Protein AF-0000000077380120 (afdb_homodimer)

pLDDT: mean 97.14, std 5.69, range [49.0, 99.0]

Nearest PDB structures (foldseek):
  2zv3-assembly4_G  TM=8.642E-01  e=5.763E-08  Methanocaldococcus jannaschii DSM 2661
  2zv3-assembly3_F  TM=8.386E-01  e=5.046E-08  Methanocaldococcus jannaschii DSM 2661
  2zv3-assembly2_C  TM=8.807E-01  e=2.176E-07  Methanocaldococcus jannaschii DSM 2661
  1q7s-assembly3_B  TM=8.124E-01  e=9.174E-08  Homo sapiens
  2zv3-assembly5_I-2  TM=8.453E-01  e=3.956E-07  Methanocaldococcus jannaschii DSM 2661

Organism: NCBI:txid30044

Solvent-accessible surface area (backbone atoms only — not comparable to full-atom values): 12432 Å² total; per-residue (Å²): 127,86,64,49,32,25,46,33,40,33,37,47,33,44,47,77,70,66,61,46,44,52,22,57,58,41,36,49,48,32,49,14,42,46,44,25,48,62,77,36,57,83,37,66,53,39,41,57,45,58,72,42,58,91,70,61,46,67,45,35,27,36,23,71,36,60,69,53,43,52,51,49,52,50,53,32,53,77,68,69,47,62,59,24,77,30,56,44,78,91,81,68,37,71,51,30,33,14,38,45,46,31,51,43,86,81,50,42,83,82,50,65,89,48,47,71,31,98,126,85,63,50,33,28,46,33,38,32,38,46,33,45,48,78,71,64,61,45,46,50,23,58,57,41,35,49,48,31,49,13,41,45,42,24,48,61,77,36,57,83,37,66,54,38,42,58,45,57,72,42,58,88,70,62,45,66,46,34,28,38,22,71,36,60,68,53,43,52,51,49,51,51,53,32,53,76,67,72,48,64,58,25,77,29,56,44,78,89,80,69,37,71,50,32,31,13,38,45,48,31,49,42,85,82,53,42,82,82,51,66,87,47,47,71,30,100

Structure (mmCIF, N/CA/C/O backbone):
data_AF-0000000077380120-model_v1
#
loop_
_entity.id
_entity.type
_entity.pdbx_description
1 polymer 'peptidyl-tRNA hydrolase'
#
loop_
_atom_site.group_PDB
_atom_site.id
_atom_site.type_symbol
_atom_site.label_a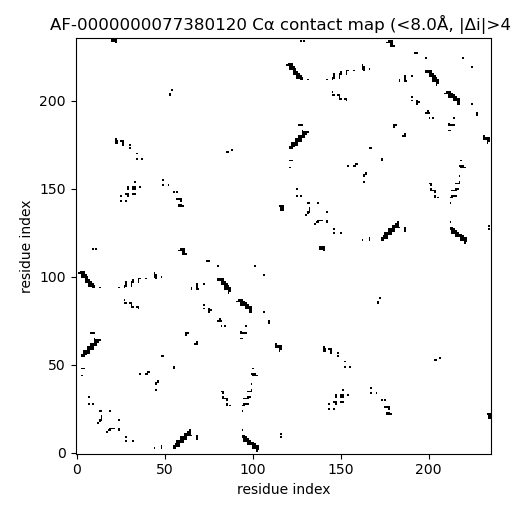tom_id
_atom_site.label_alt_id
_atom_site.label_comp_id
_atom_site.label_asym_id
_atom_site.label_entity_id
_atom_site.label_seq_id
_atom_site.pdbx_PDB_ins_code
_atom_site.Cartn_x
_atom_site.Cartn_y
_atom_site.Cartn_z
_atom_site.occupancy
_atom_site.B_iso_or_equiv
_atom_site.auth_seq_id
_atom_site.auth_comp_id
_atom_site.auth_asym_id
_atom_site.auth_atom_id
_atom_site.pdbx_PDB_model_num
ATOM 1 N N . MET A 1 1 ? 10.891 4.387 22.453 1 49.44 1 MET A N 1
ATOM 2 C CA . MET A 1 1 ? 11.18 4.324 21.031 1 49.44 1 MET A CA 1
ATOM 3 C C . MET A 1 1 ? 10.25 5.238 20.234 1 49.44 1 MET A C 1
ATOM 5 O O . MET A 1 1 ? 9.086 5.402 20.594 1 49.44 1 MET A O 1
ATOM 9 N N . SER A 1 2 ? 10.797 6.246 19.516 1 63.12 2 SER A N 1
ATOM 10 C CA . SER A 1 2 ? 9.961 7.281 18.922 1 63.12 2 SER A CA 1
ATOM 11 C C . SER A 1 2 ? 8.883 6.68 18.031 1 63.12 2 SER A C 1
ATOM 13 O O . SER A 1 2 ? 9.094 5.633 17.406 1 63.12 2 SER A O 1
ATOM 15 N N . ASN A 1 3 ? 7.539 7.055 18.234 1 90.25 3 ASN A N 1
ATOM 16 C CA . ASN A 1 3 ? 6.352 6.543 17.547 1 90.25 3 ASN A CA 1
ATOM 17 C C . ASN A 1 3 ? 6.293 7.008 16.094 1 90.25 3 ASN A C 1
ATOM 19 O O . ASN A 1 3 ? 5.609 7.984 15.781 1 90.25 3 ASN A O 1
ATOM 23 N N . ILE A 1 4 ? 7.137 6.422 15.156 1 98 4 ILE A N 1
ATOM 24 C CA . ILE A 1 4 ? 7.145 6.781 13.742 1 98 4 ILE A CA 1
ATOM 25 C C . ILE A 1 4 ? 5.922 6.176 13.055 1 98 4 ILE A C 1
ATOM 27 O O . ILE A 1 4 ? 5.613 4.996 13.242 1 98 4 ILE A O 1
ATOM 31 N N . VAL A 1 5 ? 5.207 7.09 12.336 1 98.5 5 VAL A N 1
ATOM 32 C CA . VAL A 1 5 ? 3.98 6.688 11.656 1 98.5 5 VAL A CA 1
ATOM 33 C C . VAL A 1 5 ? 4.004 7.172 10.211 1 98.5 5 VAL A C 1
ATOM 35 O O . VAL A 1 5 ? 4.598 8.211 9.906 1 98.5 5 VAL A O 1
ATOM 38 N N . GLN A 1 6 ? 3.479 6.438 9.312 1 98.88 6 GLN A N 1
ATOM 39 C CA . GLN A 1 6 ? 3.223 6.902 7.949 1 98.88 6 GLN A CA 1
ATOM 40 C C . GLN A 1 6 ? 1.729 7.105 7.711 1 98.88 6 GLN A C 1
ATOM 42 O O . GLN A 1 6 ? 0.925 6.207 7.961 1 98.88 6 GLN A O 1
ATOM 47 N N . TYR A 1 7 ? 1.36 8.25 7.23 1 98.94 7 TYR A N 1
ATOM 48 C CA . TYR A 1 7 ? -0.015 8.562 6.855 1 98.94 7 TYR A CA 1
ATOM 49 C C . TYR A 1 7 ? -0.222 8.391 5.355 1 98.94 7 TYR A C 1
ATOM 51 O O . TYR A 1 7 ? 0.619 8.805 4.555 1 98.94 7 TYR A O 1
ATOM 59 N N . ILE A 1 8 ? -1.277 7.77 5.016 1 98.94 8 ILE A N 1
ATOM 60 C CA . ILE A 1 8 ? -1.771 7.664 3.648 1 98.94 8 ILE A CA 1
ATOM 61 C C . ILE A 1 8 ? -3.16 8.297 3.551 1 98.94 8 ILE A C 1
ATOM 63 O O . ILE A 1 8 ? -4.039 8 4.363 1 98.94 8 ILE A O 1
ATOM 67 N N . VAL A 1 9 ? -3.336 9.188 2.635 1 99 9 VAL A N 1
ATOM 68 C CA . VAL A 1 9 ? -4.621 9.852 2.443 1 99 9 VAL A CA 1
ATOM 69 C C . VAL A 1 9 ? -5.191 9.492 1.076 1 99 9 VAL A C 1
ATOM 71 O O . VAL A 1 9 ? -4.551 9.719 0.047 1 99 9 VAL A O 1
ATOM 74 N N . VAL A 1 10 ? -6.34 8.938 1.062 1 98.88 10 VAL A N 1
ATOM 75 C CA . VAL A 1 10 ? -6.918 8.422 -0.177 1 98.88 10 VAL A CA 1
ATOM 76 C C . VAL A 1 10 ? -8.289 9.055 -0.411 1 98.88 10 VAL A C 1
ATOM 78 O O . VAL A 1 10 ? -9.039 9.289 0.537 1 98.88 10 VAL A O 1
ATOM 81 N N . ARG A 1 11 ? -8.547 9.383 -1.656 1 98.88 11 ARG A N 1
ATOM 82 C CA . ARG A 1 11 ? -9.852 9.891 -2.037 1 98.88 11 ARG A CA 1
ATOM 83 C C . ARG A 1 11 ? -10.945 8.867 -1.752 1 98.88 11 ARG A C 1
ATOM 85 O O . ARG A 1 11 ? -10.922 7.758 -2.285 1 98.88 11 ARG A O 1
ATOM 92 N N . SER A 1 12 ? -11.945 9.266 -0.977 1 98.31 12 SER A N 1
ATOM 93 C CA . SER A 1 12 ? -13.055 8.367 -0.657 1 98.31 12 SER A CA 1
ATOM 94 C C . SER A 1 12 ? -14.062 8.312 -1.796 1 98.31 12 SER A C 1
ATOM 96 O O . SER A 1 12 ? -14.812 7.336 -1.923 1 98.31 12 SER A O 1
ATOM 98 N N . ASP A 1 13 ? -14.164 9.344 -2.619 1 98.62 13 ASP A N 1
ATOM 99 C CA . ASP A 1 13 ? -15.133 9.367 -3.709 1 98.62 13 ASP A CA 1
ATOM 100 C C . ASP A 1 13 ? -14.742 8.383 -4.812 1 98.62 13 ASP A C 1
ATOM 102 O O . ASP A 1 13 ? -15.555 8.055 -5.676 1 98.62 13 ASP A O 1
ATOM 106 N N . LEU A 1 14 ? -13.445 7.895 -4.828 1 98.5 14 LEU A N 1
ATOM 107 C CA . LEU A 1 14 ? -13.055 6.902 -5.82 1 98.5 14 LEU A CA 1
ATOM 108 C C . LEU A 1 14 ? -13.961 5.684 -5.762 1 98.5 14 LEU A C 1
ATOM 110 O O . LEU A 1 14 ? -14.461 5.227 -6.789 1 98.5 14 LEU A O 1
ATOM 114 N N . ARG A 1 15 ? -14.094 5.234 -4.555 1 95.75 15 ARG A N 1
ATOM 115 C CA . ARG A 1 15 ? -14.914 4.043 -4.375 1 95.75 15 ARG A CA 1
ATOM 116 C C . ARG A 1 15 ? -16.391 4.402 -4.293 1 95.75 15 ARG A C 1
ATOM 118 O O . ARG A 1 15 ? -17.219 3.836 -5.012 1 95.75 15 ARG A O 1
ATOM 125 N N . ASN A 1 16 ? -16.75 5.375 -3.51 1 96.12 16 ASN A N 1
ATOM 126 C CA . ASN A 1 16 ? -18.125 5.648 -3.119 1 96.12 16 ASN A CA 1
ATOM 127 C C . ASN A 1 16 ? -18.906 6.301 -4.254 1 96.12 16 ASN A C 1
ATOM 129 O O . ASN A 1 16 ? -20.125 6.121 -4.355 1 96.12 16 ASN A O 1
ATOM 133 N N . THR A 1 17 ? -18.266 7.121 -5.051 1 97.19 17 THR A N 1
ATOM 134 C CA . THR A 1 17 ? -18.953 7.898 -6.074 1 97.19 17 THR A CA 1
ATOM 135 C C . THR A 1 17 ? -18.531 7.445 -7.469 1 97.19 17 THR A C 1
ATOM 137 O O . THR A 1 17 ? -19.391 7.242 -8.336 1 97.19 17 THR A O 1
ATOM 140 N N . LEU A 1 18 ? -17.312 7.152 -7.629 1 97.44 18 LEU A N 1
ATOM 141 C CA . LEU A 1 18 ? -16.797 6.867 -8.961 1 97.44 18 LEU A CA 1
ATOM 142 C C . LEU A 1 18 ? -16.719 5.363 -9.203 1 97.44 18 LEU A C 1
ATOM 144 O O . LEU A 1 18 ? -16.328 4.922 -10.289 1 97.44 18 LEU A O 1
ATOM 148 N N . ASN A 1 19 ? -16.953 4.512 -8.227 1 97.56 19 ASN A N 1
ATOM 149 C CA . ASN A 1 19 ? -17.141 3.068 -8.297 1 97.56 19 ASN A CA 1
ATOM 150 C C . ASN A 1 19 ? -15.867 2.348 -8.719 1 97.56 19 ASN A C 1
ATOM 152 O O . ASN A 1 19 ? -15.914 1.366 -9.461 1 97.56 19 ASN A O 1
ATOM 156 N N . TRP A 1 20 ? -14.773 2.896 -8.266 1 98 20 TRP A N 1
ATOM 157 C CA . TRP A 1 20 ? -13.547 2.146 -8.477 1 98 20 TRP A CA 1
ATOM 158 C C . TRP A 1 20 ? -13.562 0.833 -7.703 1 98 20 TRP A C 1
ATOM 160 O O . TRP A 1 20 ? -14.008 0.789 -6.555 1 98 20 TRP A O 1
ATOM 170 N N . PRO A 1 21 ? -13.031 -0.249 -8.383 1 97.5 21 PRO A N 1
ATOM 171 C CA . PRO A 1 21 ? -12.891 -1.483 -7.605 1 97.5 21 PRO A CA 1
ATOM 172 C C . PRO A 1 21 ? -11.938 -1.335 -6.422 1 97.5 21 PRO A C 1
ATOM 174 O O . PRO A 1 21 ? -10.977 -0.569 -6.492 1 97.5 21 PRO A O 1
ATOM 177 N N . LEU A 1 22 ? -12.227 -2.105 -5.355 1 97.75 22 LEU A N 1
ATOM 178 C CA . LEU A 1 22 ? -11.422 -2.055 -4.137 1 97.75 22 LEU A CA 1
ATOM 179 C C . LEU A 1 22 ? -9.953 -2.299 -4.441 1 97.75 22 LEU A C 1
ATOM 181 O O . LEU A 1 22 ? -9.086 -1.575 -3.947 1 97.75 22 LEU A O 1
ATOM 185 N N . GLY A 1 23 ? -9.633 -3.305 -5.23 1 98.5 23 GLY A N 1
ATOM 186 C CA . GLY A 1 23 ? -8.258 -3.629 -5.582 1 98.5 23 GLY A CA 1
ATOM 187 C C . GLY A 1 23 ? -7.52 -2.471 -6.227 1 98.5 23 GLY A C 1
ATOM 188 O O . GLY A 1 23 ? -6.332 -2.271 -5.977 1 98.5 23 GLY A O 1
ATOM 189 N N . ALA A 1 24 ? -8.211 -1.697 -7.055 1 98.44 24 ALA A N 1
ATOM 190 C CA . ALA A 1 24 ? -7.598 -0.542 -7.703 1 98.44 24 ALA A CA 1
ATOM 191 C C . ALA A 1 24 ? -7.242 0.535 -6.684 1 98.44 24 ALA A C 1
ATOM 193 O O . ALA A 1 24 ? -6.164 1.134 -6.754 1 98.44 24 ALA A O 1
ATOM 194 N N . VAL A 1 25 ? -8.109 0.811 -5.742 1 98.69 25 VAL A N 1
ATOM 195 C CA . VAL A 1 25 ? -7.859 1.812 -4.707 1 98.69 25 VAL A CA 1
ATOM 196 C C . VAL A 1 25 ? -6.672 1.383 -3.85 1 98.69 25 VAL A C 1
ATOM 198 O O . VAL A 1 25 ? -5.777 2.186 -3.57 1 98.69 25 VAL A O 1
ATOM 201 N N . ILE A 1 26 ? -6.637 0.104 -3.508 1 98.88 26 ILE A N 1
ATOM 202 C CA . ILE A 1 26 ? -5.527 -0.431 -2.73 1 98.88 26 ILE A CA 1
ATOM 203 C C . ILE A 1 26 ? -4.227 -0.282 -3.52 1 98.88 26 ILE A C 1
ATOM 205 O O . ILE A 1 26 ? -3.205 0.134 -2.969 1 98.88 26 ILE A O 1
ATOM 209 N N . ALA A 1 27 ? -4.297 -0.599 -4.785 1 98.88 27 ALA A N 1
ATOM 210 C CA . ALA A 1 27 ? -3.107 -0.494 -5.629 1 98.88 27 ALA A CA 1
ATOM 211 C C . ALA A 1 27 ? -2.562 0.932 -5.633 1 98.88 27 ALA A C 1
ATOM 213 O O . ALA A 1 27 ? -1.349 1.14 -5.566 1 98.88 27 ALA A O 1
ATOM 214 N N . GLN A 1 28 ? -3.434 1.935 -5.773 1 98.81 28 GLN A N 1
ATOM 215 C CA . GLN A 1 28 ? -2.992 3.326 -5.758 1 98.81 28 GLN A CA 1
ATOM 216 C C . GLN A 1 28 ? -2.234 3.648 -4.473 1 98.81 28 GLN A C 1
ATOM 218 O O . GLN A 1 28 ? -1.164 4.258 -4.516 1 98.81 28 GLN A O 1
ATOM 223 N N . CYS A 1 29 ? -2.748 3.215 -3.326 1 98.94 29 CYS A N 1
ATOM 224 C CA . CYS A 1 29 ? -2.123 3.484 -2.035 1 98.94 29 CYS A CA 1
ATOM 225 C C . CYS A 1 29 ? -0.778 2.777 -1.925 1 98.94 29 CYS A C 1
ATOM 227 O O . CYS A 1 29 ? 0.185 3.344 -1.403 1 98.94 29 CYS A O 1
ATOM 229 N N . CYS A 1 30 ? -0.742 1.571 -2.404 1 98.94 30 CYS A N 1
ATOM 230 C CA . CYS A 1 30 ? 0.51 0.823 -2.389 1 98.94 30 CYS A CA 1
ATOM 231 C C . CYS A 1 30 ? 1.55 1.48 -3.287 1 98.94 30 CYS A C 1
ATOM 233 O O . CYS A 1 30 ? 2.734 1.511 -2.953 1 98.94 30 CYS A O 1
ATOM 235 N N . HIS A 1 31 ? 1.115 2.004 -4.453 1 98.88 31 HIS A N 1
ATOM 236 C CA . HIS A 1 31 ? 2.018 2.754 -5.32 1 98.88 31 HIS A CA 1
ATOM 237 C C . HIS A 1 31 ? 2.604 3.961 -4.598 1 98.88 31 HIS A C 1
ATOM 239 O O . HIS A 1 31 ? 3.822 4.152 -4.586 1 98.88 31 HIS A O 1
ATOM 245 N N . ALA A 1 32 ? 1.774 4.758 -4.012 1 98.88 32 ALA A N 1
ATOM 246 C CA . ALA A 1 32 ? 2.223 5.957 -3.303 1 98.88 32 ALA A CA 1
ATOM 247 C C . ALA A 1 32 ? 3.186 5.598 -2.176 1 98.88 32 ALA A C 1
ATOM 249 O O . ALA A 1 32 ? 4.211 6.258 -1.992 1 98.88 32 ALA A O 1
ATOM 250 N N . THR A 1 33 ? 2.85 4.531 -1.436 1 98.88 33 THR A N 1
ATOM 251 C CA . THR A 1 33 ? 3.678 4.062 -0.33 1 98.88 33 THR A CA 1
ATOM 252 C C . THR A 1 33 ? 5.062 3.658 -0.825 1 98.88 33 THR A C 1
ATOM 254 O O . T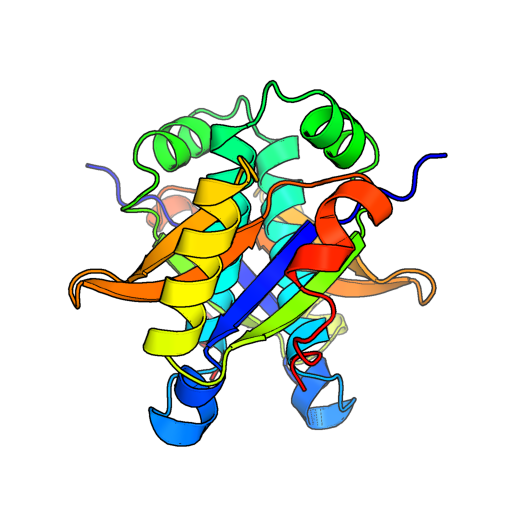HR A 1 33 ? 6.078 4.125 -0.297 1 98.88 33 THR A O 1
ATOM 257 N N . ALA A 1 34 ? 5.109 2.854 -1.865 1 98.62 34 ALA A N 1
ATOM 258 C CA . ALA A 1 34 ? 6.391 2.416 -2.414 1 98.62 34 ALA A CA 1
ATOM 259 C C . ALA A 1 34 ? 7.195 3.602 -2.938 1 98.62 34 ALA A C 1
ATOM 261 O O . ALA A 1 34 ? 8.406 3.684 -2.715 1 98.62 34 ALA A O 1
ATOM 262 N N . ALA A 1 35 ? 6.52 4.52 -3.615 1 98.62 35 ALA A N 1
ATOM 263 C CA . ALA A 1 35 ? 7.195 5.656 -4.238 1 98.62 35 ALA A CA 1
ATOM 264 C C . ALA A 1 35 ? 7.832 6.559 -3.188 1 98.62 35 ALA A C 1
ATOM 266 O O . ALA A 1 35 ? 9.008 6.906 -3.291 1 98.62 35 ALA A O 1
ATOM 267 N N . VAL A 1 36 ? 7.094 6.883 -2.164 1 98.81 36 VAL A N 1
ATOM 268 C CA . VAL A 1 36 ? 7.598 7.852 -1.194 1 98.81 36 VAL A CA 1
ATOM 269 C C . VAL A 1 36 ? 8.742 7.23 -0.396 1 98.81 36 VAL A C 1
ATOM 271 O O . VAL A 1 36 ? 9.703 7.918 -0.033 1 98.81 36 VAL A O 1
ATOM 274 N N . MET A 1 37 ? 8.617 5.914 -0.131 1 98.19 37 MET A N 1
ATOM 275 C CA . MET A 1 37 ? 9.695 5.227 0.569 1 98.19 37 MET A CA 1
ATOM 276 C C . MET A 1 37 ? 10.977 5.23 -0.264 1 98.19 37 MET A C 1
ATOM 278 O O . MET A 1 37 ? 12.062 5.473 0.262 1 98.19 37 MET A O 1
ATOM 282 N N . SER A 1 38 ? 10.82 4.988 -1.515 1 97.81 38 SER A N 1
ATOM 283 C CA . SER A 1 38 ? 11.961 4.973 -2.424 1 97.81 38 SER A CA 1
ATOM 284 C C . SER A 1 38 ? 12.586 6.355 -2.555 1 97.81 38 SER A C 1
ATOM 286 O O . SER A 1 38 ? 13.805 6.5 -2.508 1 97.81 38 SER A O 1
ATOM 288 N N . LEU A 1 39 ? 11.781 7.371 -2.697 1 98 39 LEU A N 1
ATOM 289 C CA . LEU A 1 39 ? 12.242 8.742 -2.883 1 98 39 LEU A CA 1
ATOM 290 C C . LEU A 1 39 ? 13.031 9.219 -1.67 1 98 39 LEU A C 1
ATOM 292 O O . LEU A 1 39 ? 13.906 10.078 -1.793 1 98 39 LEU A O 1
ATOM 296 N N . HIS A 1 40 ? 12.766 8.617 -0.515 1 98.19 40 HIS A N 1
ATOM 297 C CA . HIS A 1 40 ? 13.367 9.102 0.721 1 98.19 40 HIS A CA 1
ATOM 298 C C . HIS A 1 40 ? 14.086 7.98 1.462 1 98.19 40 HIS A C 1
ATOM 300 O O . HIS A 1 40 ? 14.062 7.93 2.693 1 98.19 40 HIS A O 1
ATOM 306 N N . VAL A 1 41 ? 14.648 7.109 0.746 1 95.62 41 VAL A N 1
ATOM 307 C CA . VAL A 1 41 ? 15.297 5.91 1.273 1 95.62 41 VAL A CA 1
ATOM 308 C C . VAL A 1 41 ? 16.453 6.305 2.191 1 95.62 41 VAL A C 1
ATOM 310 O O . VAL A 1 41 ? 16.766 5.582 3.137 1 95.62 41 VAL A O 1
ATOM 313 N N . GLU A 1 42 ? 17.031 7.484 2.029 1 96.81 42 GLU A N 1
ATOM 314 C CA . GLU A 1 42 ? 18.188 7.91 2.816 1 96.81 42 GLU A CA 1
ATOM 315 C C . GLU A 1 42 ? 17.75 8.711 4.039 1 96.81 42 GLU A C 1
ATOM 317 O O . GLU A 1 42 ? 18.578 9.047 4.891 1 96.81 42 GLU A O 1
ATOM 322 N N . ASP A 1 43 ? 16.516 9.023 4.102 1 98.06 43 ASP A N 1
ATOM 323 C CA . ASP A 1 43 ? 15.992 9.781 5.234 1 98.06 43 ASP A CA 1
ATOM 324 C C . ASP A 1 43 ? 16.094 8.969 6.527 1 98.06 43 ASP A C 1
ATOM 326 O O . ASP A 1 43 ? 15.742 7.789 6.555 1 98.06 43 ASP A O 1
ATOM 330 N N . GLU A 1 44 ? 16.531 9.586 7.609 1 97.19 44 GLU A N 1
ATOM 331 C CA . GLU A 1 44 ? 16.812 8.891 8.859 1 97.19 44 GLU A CA 1
ATOM 332 C C . GLU A 1 44 ? 15.539 8.297 9.461 1 97.19 44 GLU A C 1
ATOM 334 O O . GLU A 1 44 ? 15.562 7.191 10.008 1 97.19 44 GLU A O 1
ATOM 339 N N . GLU A 1 45 ? 14.492 8.992 9.453 1 97.5 45 GLU A N 1
ATOM 340 C CA . GLU A 1 45 ? 13.242 8.477 10 1 97.5 45 GLU A CA 1
ATOM 341 C C . GLU A 1 45 ? 12.703 7.332 9.148 1 97.5 45 GLU A C 1
ATOM 343 O O . GLU A 1 45 ? 12.148 6.367 9.672 1 97.5 45 GLU A O 1
ATOM 348 N N . THR A 1 46 ? 12.812 7.504 7.785 1 98.06 46 THR A N 1
ATOM 349 C CA . THR A 1 46 ? 12.445 6.402 6.906 1 98.06 46 THR A CA 1
ATOM 350 C C . THR A 1 46 ? 13.258 5.156 7.223 1 98.06 46 THR A C 1
ATOM 352 O O . THR A 1 46 ? 12.711 4.059 7.328 1 98.06 46 THR A O 1
ATOM 355 N N . GLN A 1 47 ? 14.586 5.375 7.453 1 97.5 47 GLN A N 1
ATOM 356 C CA . GLN A 1 47 ? 15.461 4.246 7.773 1 97.5 47 GLN A CA 1
ATOM 357 C C . GLN A 1 47 ? 15.078 3.615 9.109 1 97.5 47 GLN A C 1
ATOM 359 O O . GLN A 1 47 ? 15.016 2.389 9.219 1 97.5 47 GLN A O 1
ATOM 364 N N . ALA A 1 48 ? 14.844 4.426 10.078 1 97.25 48 ALA A N 1
ATOM 365 C CA . ALA A 1 48 ? 14.43 3.92 11.383 1 97.25 48 ALA A CA 1
ATOM 366 C C . ALA A 1 48 ? 13.117 3.154 11.281 1 97.25 48 ALA A C 1
ATOM 368 O O . ALA A 1 48 ? 12.953 2.109 11.922 1 97.25 48 ALA A O 1
ATOM 369 N N . TYR A 1 49 ? 12.266 3.629 10.508 1 98.06 49 TYR A N 1
ATOM 370 C CA . TYR A 1 49 ? 10.945 3.047 10.273 1 98.06 49 TYR A CA 1
ATOM 371 C C . TYR A 1 49 ? 11.07 1.656 9.656 1 98.06 49 TYR A C 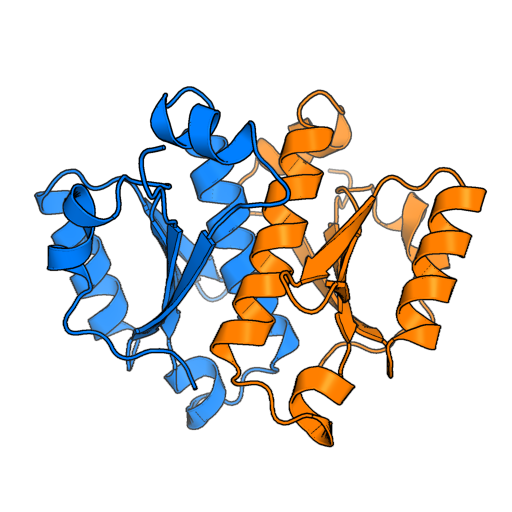1
ATOM 373 O O . TYR A 1 49 ? 10.367 0.727 10.062 1 98.06 49 TYR A O 1
ATOM 381 N N . LEU A 1 50 ? 11.992 1.492 8.742 1 96.94 50 LEU A N 1
ATOM 382 C CA . LEU A 1 50 ? 12.156 0.257 7.98 1 96.94 50 LEU A CA 1
ATOM 383 C C . LEU A 1 50 ? 13.047 -0.725 8.727 1 96.94 50 LEU A C 1
ATOM 385 O O . LEU A 1 50 ? 13.078 -1.915 8.406 1 96.94 50 LEU A O 1
ATOM 389 N N . LYS A 1 51 ? 13.758 -0.287 9.711 1 95.44 51 LYS A N 1
ATOM 390 C CA . LYS A 1 51 ? 14.641 -1.147 10.492 1 95.44 51 LYS A CA 1
ATOM 391 C C . LYS A 1 51 ? 13.828 -2.107 11.367 1 95.44 51 LYS A C 1
ATOM 393 O O . LYS A 1 51 ? 14.305 -3.193 11.703 1 95.44 51 LYS A O 1
ATOM 398 N N . ASP A 1 52 ? 12.633 -1.714 11.758 1 93.38 52 ASP A N 1
ATOM 399 C CA . ASP A 1 52 ? 11.719 -2.562 12.508 1 93.38 52 ASP A CA 1
ATOM 400 C C . ASP A 1 52 ? 10.477 -2.895 11.68 1 93.38 52 ASP A C 1
ATOM 402 O O . ASP A 1 52 ? 9.359 -2.52 12.047 1 93.38 52 ASP A O 1
ATOM 406 N N . LEU A 1 53 ? 10.664 -3.686 10.672 1 94.38 53 LEU A N 1
ATOM 407 C CA . LEU A 1 53 ? 9.719 -3.889 9.586 1 94.38 53 LEU A CA 1
ATOM 408 C C . LEU A 1 53 ? 8.406 -4.461 10.109 1 94.38 53 LEU A C 1
ATOM 410 O O . LEU A 1 53 ? 7.328 -4.098 9.633 1 94.38 53 LEU A O 1
ATOM 414 N N . ASP A 1 54 ? 8.422 -5.312 11.102 1 94 54 ASP A N 1
ATOM 415 C CA . ASP A 1 54 ? 7.23 -6.02 11.547 1 94 54 ASP A CA 1
ATOM 416 C C . ASP A 1 54 ? 6.422 -5.164 12.523 1 94 54 ASP A C 1
ATOM 418 O O . ASP A 1 54 ? 5.336 -5.562 12.953 1 94 54 ASP A O 1
ATOM 422 N N . ASN A 1 55 ? 6.945 -3.938 12.852 1 93.69 55 ASN A N 1
ATOM 423 C CA . ASN A 1 55 ? 6.266 -3.062 13.797 1 93.69 55 ASN A CA 1
ATOM 424 C C . ASN A 1 55 ? 6.02 -1.678 13.203 1 93.69 55 ASN A C 1
ATOM 426 O O . ASN A 1 55 ? 6.012 -0.682 13.93 1 93.69 55 ASN A O 1
ATOM 430 N N . MET A 1 56 ? 5.98 -1.631 11.914 1 97.25 56 MET A N 1
ATOM 431 C CA . MET A 1 56 ? 5.613 -0.382 11.25 1 97.25 56 MET A CA 1
ATOM 432 C C . MET A 1 56 ? 4.176 0.006 11.578 1 97.25 56 MET A C 1
ATOM 434 O O . MET A 1 56 ? 3.316 -0.862 11.75 1 97.25 56 MET A O 1
ATOM 438 N N . HIS A 1 57 ? 3.879 1.312 11.656 1 97.62 57 HIS A N 1
ATOM 439 C CA . HIS A 1 57 ? 2.541 1.845 11.891 1 97.62 57 HIS A CA 1
ATOM 440 C C . HIS A 1 57 ? 2.105 2.752 10.742 1 97.62 57 HIS A C 1
ATOM 442 O O . HIS A 1 57 ? 2.818 3.691 10.383 1 97.62 57 HIS A O 1
ATOM 448 N N . LYS A 1 58 ? 0.917 2.441 10.156 1 98.69 58 LYS A N 1
ATOM 449 C CA . LYS A 1 58 ? 0.325 3.271 9.109 1 98.69 58 LYS A CA 1
ATOM 450 C C . LYS A 1 58 ? -1.105 3.666 9.461 1 98.69 58 LYS A C 1
ATOM 452 O O . LYS A 1 58 ? -1.841 2.879 10.062 1 98.69 58 LYS A O 1
ATOM 457 N N . VAL A 1 59 ? -1.462 4.844 9.078 1 98.75 59 VAL A N 1
ATOM 458 C CA . VAL A 1 59 ? -2.816 5.363 9.234 1 98.75 59 VAL A CA 1
ATOM 459 C C . VAL A 1 59 ? -3.367 5.785 7.871 1 98.75 59 VAL A C 1
ATOM 461 O O . VAL A 1 59 ? -2.734 6.562 7.152 1 98.75 59 VAL A O 1
ATOM 464 N N . VAL A 1 60 ? -4.504 5.254 7.547 1 98.94 60 VAL A N 1
ATOM 465 C CA . VAL A 1 60 ? -5.137 5.598 6.277 1 98.94 60 VAL A CA 1
ATOM 466 C C . VAL A 1 60 ? -6.32 6.531 6.523 1 98.94 60 VAL A C 1
ATOM 468 O O . VAL A 1 60 ? -7.266 6.172 7.23 1 98.94 60 VAL A O 1
ATOM 471 N N . LEU A 1 61 ? -6.219 7.699 5.941 1 98.94 61 LEU A N 1
ATOM 472 C CA . LEU A 1 61 ? -7.215 8.75 6.094 1 98.94 61 LEU A CA 1
ATOM 473 C C . LEU A 1 61 ? -7.922 9.031 4.77 1 98.94 61 LEU A C 1
ATOM 475 O O . LEU A 1 61 ? -7.469 8.578 3.715 1 98.94 61 LEU A O 1
ATOM 479 N N . GLU A 1 62 ? -9.094 9.703 4.816 1 98.75 62 GLU A N 1
ATOM 480 C CA . GLU A 1 62 ? -9.828 9.961 3.582 1 98.75 62 GLU A CA 1
ATOM 481 C C . GLU A 1 62 ? -9.789 11.438 3.213 1 98.75 62 GLU A C 1
ATOM 483 O O . GLU A 1 62 ? -9.82 12.305 4.09 1 98.75 62 GLU A O 1
ATOM 488 N N . ALA A 1 63 ? -9.531 11.758 2.014 1 98.81 63 ALA A N 1
ATOM 489 C CA . ALA A 1 63 ? -9.938 13.008 1.364 1 98.81 63 ALA A CA 1
ATOM 490 C C . ALA A 1 63 ? -11.242 12.828 0.601 1 98.81 63 ALA A C 1
ATOM 492 O O . ALA A 1 63 ? -11.422 11.844 -0.116 1 98.81 63 ALA A O 1
ATOM 493 N N . LYS A 1 64 ? -12.133 13.766 0.703 1 98.31 64 LYS A N 1
ATOM 494 C CA . LYS A 1 64 ? -13.477 13.57 0.172 1 98.31 64 LYS A CA 1
ATOM 495 C C . LYS A 1 64 ? -13.469 13.539 -1.354 1 98.31 64 LYS A C 1
ATOM 497 O O . LYS A 1 64 ? -14.312 12.891 -1.974 1 98.31 64 LYS A O 1
ATOM 502 N N . ASP A 1 65 ? -12.57 14.367 -1.947 1 98.44 65 ASP A N 1
ATOM 503 C CA . ASP A 1 65 ? -12.492 14.43 -3.402 1 98.44 65 ASP A CA 1
ATOM 504 C C . ASP A 1 65 ? -11.117 14.914 -3.854 1 98.44 65 ASP A C 1
ATOM 506 O O . ASP A 1 65 ? -10.203 15.07 -3.035 1 98.44 65 ASP A O 1
ATOM 510 N N . GLU A 1 66 ? -10.984 15.047 -5.148 1 98.56 66 GLU A N 1
ATOM 511 C CA . GLU A 1 66 ? -9.711 15.43 -5.746 1 98.56 66 GLU A CA 1
ATOM 512 C C . GLU A 1 66 ? -9.242 16.781 -5.23 1 98.56 66 GLU A C 1
ATOM 514 O O . GLU A 1 66 ? -8.07 16.953 -4.898 1 98.56 66 GLU A O 1
ATOM 519 N N . ALA A 1 67 ? -10.133 17.75 -5.211 1 98.75 67 ALA A N 1
ATOM 520 C CA . ALA A 1 67 ? -9.789 19.109 -4.777 1 98.75 67 ALA A CA 1
ATOM 521 C C . ALA A 1 67 ? -9.211 19.094 -3.363 1 98.75 67 ALA A C 1
ATOM 523 O O . ALA A 1 67 ? -8.203 19.75 -3.094 1 98.75 67 ALA A O 1
ATOM 524 N N . ALA A 1 68 ? -9.836 18.328 -2.461 1 98.81 68 ALA A N 1
ATOM 525 C CA . ALA A 1 68 ? -9.367 18.219 -1.08 1 98.81 68 ALA A CA 1
ATOM 526 C C . ALA A 1 68 ? -7.977 17.594 -1.017 1 98.81 68 ALA A C 1
ATOM 528 O O . ALA A 1 68 ? -7.121 18.047 -0.248 1 98.81 68 ALA A O 1
ATOM 529 N N . LEU A 1 69 ? -7.758 16.609 -1.79 1 98.94 69 LEU A N 1
ATOM 530 C CA . LEU A 1 69 ? -6.473 15.914 -1.812 1 98.94 69 LEU A CA 1
ATOM 531 C C . LEU A 1 69 ? -5.367 16.844 -2.312 1 98.94 69 LEU A C 1
ATOM 533 O O . LEU A 1 69 ? -4.285 16.891 -1.721 1 98.94 69 LEU A O 1
ATOM 537 N N . VAL A 1 70 ? -5.645 17.531 -3.381 1 98.88 70 VAL A N 1
ATOM 538 C CA . VAL A 1 70 ? -4.656 18.422 -3.977 1 98.88 70 VAL A CA 1
ATOM 539 C C . VAL A 1 70 ? -4.355 19.578 -3.018 1 98.88 70 VAL A C 1
ATOM 541 O O . VAL A 1 70 ? -3.195 19.969 -2.857 1 98.88 70 VAL A O 1
ATOM 544 N N . LYS A 1 71 ? -5.359 20.078 -2.416 1 98.81 71 LYS A N 1
ATOM 545 C CA . LYS A 1 71 ? -5.168 21.125 -1.418 1 98.81 71 LYS A CA 1
ATOM 546 C C . LYS A 1 71 ? -4.266 20.656 -0.285 1 98.81 71 LYS A C 1
ATOM 548 O O . LYS A 1 71 ? -3.396 21.391 0.177 1 98.81 71 LYS A O 1
ATOM 553 N N . LEU A 1 72 ? -4.516 19.484 0.176 1 98.88 72 LEU A N 1
ATOM 554 C CA . LEU A 1 72 ? -3.658 18.906 1.208 1 98.88 72 LEU A CA 1
ATOM 555 C C . LEU A 1 72 ? -2.215 18.828 0.724 1 98.88 72 LEU A C 1
ATOM 557 O O . LEU A 1 72 ? -1.287 19.172 1.454 1 98.88 72 LEU A O 1
ATOM 561 N N . SER A 1 73 ? -2.014 18.297 -0.448 1 98.94 73 SER A N 1
ATOM 562 C CA . SER A 1 73 ? -0.67 18.188 -1.008 1 98.94 73 SER A CA 1
ATOM 563 C C . SER A 1 73 ? 0.033 19.547 -1.023 1 98.94 73 SER A C 1
ATOM 565 O O . SER A 1 73 ? 1.207 19.641 -0.66 1 98.94 73 SER A O 1
ATOM 567 N N . GLU A 1 74 ? -0.693 20.547 -1.447 1 98.88 74 GLU A N 1
ATOM 568 C CA . GLU A 1 74 ? -0.143 21.891 -1.473 1 98.88 74 GLU A CA 1
ATOM 569 C C . GLU A 1 74 ? 0.245 22.359 -0.072 1 98.88 74 GLU A C 1
ATOM 571 O O . GLU A 1 74 ? 1.316 22.938 0.121 1 98.88 74 GLU A O 1
ATOM 576 N N . LYS A 1 75 ? -0.607 22.125 0.848 1 98.81 75 LYS A N 1
ATOM 577 C CA . LYS A 1 75 ? -0.331 22.484 2.236 1 98.81 75 LYS A CA 1
ATOM 578 C C . LYS A 1 75 ? 0.919 21.766 2.748 1 98.81 75 LYS A C 1
ATOM 580 O O . LYS A 1 75 ? 1.761 22.375 3.408 1 98.81 75 LYS A O 1
ATOM 585 N N . LEU A 1 76 ? 1.08 20.516 2.467 1 98.88 76 LEU A N 1
ATOM 586 C CA . LEU A 1 76 ? 2.246 19.734 2.881 1 98.88 76 LEU A CA 1
ATOM 587 C C . LEU A 1 76 ? 3.518 20.281 2.244 1 98.88 76 LEU A C 1
ATOM 589 O O . LEU A 1 76 ? 4.543 20.438 2.914 1 98.88 76 LEU A O 1
ATOM 593 N N . LYS A 1 77 ? 3.393 20.594 1 1 98.75 77 LYS A N 1
ATOM 594 C CA . LYS A 1 77 ? 4.535 21.172 0.292 1 98.75 77 LYS A CA 1
ATOM 595 C C . LYS A 1 77 ? 4.957 22.5 0.919 1 98.75 77 LYS A C 1
ATOM 597 O O . LYS A 1 77 ? 6.148 22.719 1.146 1 98.75 77 LYS A O 1
ATOM 602 N N . GLU A 1 78 ? 4.027 23.312 1.198 1 98.69 78 GLU A N 1
ATOM 603 C CA . GLU A 1 78 ? 4.285 24.625 1.785 1 98.69 78 GLU A CA 1
ATOM 604 C C . GLU A 1 78 ? 4.996 24.5 3.131 1 98.69 78 GLU A C 1
ATOM 606 O O . GLU A 1 78 ? 5.73 25.406 3.539 1 98.69 78 GLU A O 1
ATOM 611 N N . ASN A 1 79 ? 4.809 23.406 3.766 1 98.5 79 ASN A N 1
ATOM 612 C CA . ASN A 1 79 ? 5.383 23.203 5.09 1 98.5 79 ASN A CA 1
ATOM 613 C C . ASN A 1 79 ? 6.535 22.203 5.055 1 98.5 79 ASN A C 1
ATOM 615 O O . ASN A 1 79 ? 6.953 21.688 6.094 1 98.5 79 ASN A O 1
ATOM 619 N N . GLU A 1 80 ? 6.953 21.797 3.865 1 98.38 80 GLU A N 1
ATOM 620 C CA . GLU A 1 80 ? 8.133 20.969 3.613 1 98.38 80 GLU A CA 1
ATOM 621 C C . GLU A 1 80 ? 7.953 19.562 4.18 1 98.38 80 GLU A C 1
ATOM 623 O O . GLU A 1 80 ? 8.898 18.984 4.719 1 98.38 80 GLU A O 1
ATOM 628 N N . ILE A 1 81 ? 6.734 19.156 4.199 1 98.75 81 ILE A N 1
ATOM 629 C CA . ILE A 1 81 ? 6.441 17.781 4.551 1 98.75 81 ILE A CA 1
ATOM 630 C C . ILE A 1 81 ? 6.57 16.891 3.316 1 98.75 81 ILE A C 1
ATOM 632 O O . ILE A 1 81 ? 5.836 17.062 2.342 1 98.75 81 ILE A O 1
ATOM 636 N N . LYS A 1 82 ? 7.496 15.992 3.346 1 98.88 82 LYS A N 1
ATOM 637 C CA . LYS A 1 82 ? 7.801 15.141 2.201 1 98.88 82 LYS A CA 1
ATOM 638 C C . LYS A 1 82 ? 6.707 14.094 1.984 1 98.88 82 LYS A C 1
ATOM 640 O O . LYS A 1 82 ? 6.285 13.422 2.93 1 98.88 82 LYS A O 1
ATOM 645 N N . HIS A 1 83 ? 6.156 14.078 0.771 1 98.94 83 HIS A N 1
ATOM 646 C CA . HIS A 1 83 ? 5.082 13.164 0.413 1 98.94 83 HIS A CA 1
ATOM 647 C C . HIS A 1 83 ? 5.066 12.883 -1.087 1 98.94 83 HIS A C 1
ATOM 649 O O . HIS A 1 83 ? 5.805 13.523 -1.846 1 98.94 83 HIS A O 1
ATOM 655 N N . LYS A 1 84 ? 4.43 11.852 -1.487 1 98.88 84 LYS A N 1
ATOM 656 C CA . LYS A 1 84 ? 4.195 11.523 -2.893 1 98.88 84 LYS A CA 1
ATOM 657 C C . LYS A 1 84 ? 2.705 11.547 -3.221 1 98.88 84 LYS A C 1
ATOM 659 O O . LYS A 1 84 ? 1.929 10.773 -2.646 1 98.88 84 LYS A O 1
ATOM 664 N N . LEU A 1 85 ? 2.305 12.477 -4 1 98.88 85 LEU A N 1
ATOM 665 C CA . LEU A 1 85 ? 0.983 12.453 -4.621 1 98.88 85 LEU A CA 1
ATOM 666 C C . LEU A 1 85 ? 0.954 11.484 -5.797 1 98.88 85 LEU A C 1
ATOM 668 O O . LEU A 1 85 ? 1.689 11.664 -6.77 1 98.88 85 LEU A O 1
ATOM 672 N N . TRP A 1 86 ? 0.11 10.508 -5.723 1 98.81 86 TRP A N 1
ATOM 673 C CA . TRP A 1 86 ? 0.068 9.516 -6.785 1 98.81 86 TRP A CA 1
ATOM 674 C C . TRP A 1 86 ? -0.958 9.891 -7.848 1 98.81 86 TRP A C 1
ATOM 676 O O . TRP A 1 86 ? -2.127 10.125 -7.535 1 98.81 86 TRP A O 1
ATOM 686 N N . ILE A 1 87 ? -0.485 9.922 -9.031 1 98.56 87 ILE A N 1
ATOM 687 C CA . ILE A 1 87 ? -1.305 10.281 -10.18 1 98.56 87 ILE A CA 1
ATOM 688 C C . ILE A 1 87 ? -1.525 9.047 -11.055 1 98.56 87 ILE A C 1
ATOM 690 O O . ILE A 1 87 ? -0.572 8.492 -11.602 1 98.56 87 ILE A O 1
ATOM 694 N N . GLU A 1 88 ? -2.83 8.664 -11.148 1 96.81 88 GLU A N 1
ATOM 695 C CA . GLU A 1 88 ? -3.188 7.523 -11.984 1 96.81 88 GLU A CA 1
ATOM 696 C C . GLU A 1 88 ? -3.037 7.863 -13.469 1 96.81 88 GLU A C 1
ATOM 698 O O . GLU A 1 88 ? -3.5 8.914 -13.922 1 96.81 88 GLU A O 1
ATOM 703 N N . GLN A 1 89 ? -2.262 7.008 -14.086 1 94.69 89 GLN A N 1
ATOM 704 C CA . GLN A 1 89 ? -2.125 7.113 -15.539 1 94.69 89 GLN A CA 1
ATOM 705 C C . GLN A 1 89 ? -2.994 6.082 -16.25 1 94.69 89 GLN A C 1
ATOM 707 O O . GLN A 1 89 ? -3.293 5.023 -15.695 1 94.69 89 GLN A O 1
ATOM 712 N N . PRO A 1 90 ? -3.529 6.352 -17.438 1 93 90 PRO A N 1
ATOM 713 C CA . PRO A 1 90 ? -3.25 7.512 -18.281 1 93 90 PRO A CA 1
ATOM 714 C C . PRO A 1 90 ? -4.191 8.68 -18.016 1 93 90 PRO A C 1
ATOM 716 O O . PRO A 1 90 ? -4.016 9.766 -18.578 1 93 90 PRO A O 1
ATOM 719 N N . GLU A 1 91 ? -5.191 8.578 -17.109 1 93.31 91 GLU A N 1
ATOM 720 C CA . GLU A 1 91 ? -6.219 9.578 -16.859 1 93.31 91 GLU A CA 1
ATOM 721 C C . GLU A 1 91 ? -5.625 10.82 -16.188 1 93.31 91 GLU A C 1
ATOM 723 O O . GLU A 1 91 ? -6.266 11.867 -16.141 1 93.31 91 GLU A O 1
ATOM 728 N N . ASN A 1 92 ? -4.375 10.703 -15.75 1 95.75 92 ASN A N 1
ATOM 729 C CA . ASN A 1 92 ? -3.695 11.812 -15.086 1 95.75 92 ASN A CA 1
ATOM 730 C C . ASN A 1 92 ? -4.512 12.344 -13.906 1 95.75 92 ASN A C 1
ATOM 732 O O . ASN A 1 92 ? -4.734 13.547 -13.797 1 95.75 92 ASN A O 1
ATOM 736 N N . THR A 1 93 ? -4.953 11.477 -13.047 1 97.06 93 THR A N 1
ATOM 737 C CA . THR A 1 93 ? -5.824 11.812 -11.922 1 97.06 93 THR A CA 1
ATOM 738 C C . THR A 1 93 ? -5.133 11.508 -10.602 1 97.06 93 THR A C 1
ATOM 740 O O . THR A 1 93 ? -4.684 10.383 -10.367 1 97.06 93 THR A O 1
ATOM 743 N N . PRO A 1 94 ? -5.082 12.602 -9.711 1 98.75 94 PRO A N 1
ATOM 744 C CA . PRO A 1 94 ? -4.633 12.297 -8.352 1 98.75 94 PRO A CA 1
ATOM 745 C C . PRO A 1 94 ? -5.59 11.359 -7.609 1 98.75 94 PRO A C 1
ATOM 747 O O . PRO A 1 94 ? -6.805 11.578 -7.625 1 98.75 94 PRO A O 1
ATOM 750 N N . THR A 1 95 ? -5.051 10.367 -6.973 1 98.88 95 THR A N 1
ATOM 751 C CA . THR A 1 95 ? -5.934 9.391 -6.352 1 98.88 95 THR A CA 1
ATOM 752 C C . THR A 1 95 ? -5.688 9.32 -4.848 1 98.88 95 THR A C 1
ATOM 754 O O . THR A 1 95 ? -6.617 9.094 -4.07 1 98.88 95 THR A O 1
ATOM 757 N N . CYS A 1 96 ? -4.422 9.422 -4.426 1 98.94 96 CYS A N 1
ATOM 758 C CA . CYS A 1 96 ? -4.02 9.352 -3.023 1 98.94 96 CYS A CA 1
ATOM 759 C C . CYS A 1 96 ? -2.643 9.969 -2.816 1 98.94 96 CYS A C 1
ATOM 761 O O . CYS A 1 96 ? -1.989 10.375 -3.779 1 98.94 96 CYS A O 1
ATOM 763 N N . LEU A 1 97 ? -2.266 10.18 -1.625 1 98.94 97 LEU A N 1
ATOM 764 C CA . LEU A 1 97 ? -0.898 10.586 -1.322 1 98.94 97 LEU A CA 1
ATOM 765 C C . LEU A 1 97 ? -0.385 9.883 -0.071 1 98.94 97 LEU A C 1
ATOM 767 O O . LEU A 1 97 ? -1.171 9.516 0.804 1 98.94 97 LEU A O 1
ATOM 771 N N . ALA A 1 98 ? 0.864 9.555 -0.077 1 98.94 98 ALA A N 1
ATOM 772 C CA . ALA A 1 98 ? 1.554 8.984 1.079 1 98.94 98 ALA A CA 1
ATOM 773 C C . ALA A 1 98 ? 2.6 9.953 1.623 1 98.94 98 ALA A C 1
ATOM 775 O O . ALA A 1 98 ? 3.406 10.5 0.865 1 98.94 98 ALA A O 1
ATOM 776 N N . ILE A 1 99 ? 2.498 10.195 2.867 1 98.94 99 ILE A N 1
ATOM 777 C CA . ILE A 1 99 ? 3.5 10.992 3.562 1 98.94 99 ILE A CA 1
ATOM 778 C C . ILE A 1 99 ? 4.652 10.094 4.012 1 98.94 99 ILE A C 1
ATOM 780 O O . ILE A 1 99 ? 4.434 8.992 4.504 1 98.94 99 ILE A O 1
ATOM 784 N N . LYS A 1 100 ? 5.836 10.586 3.795 1 98.62 100 LYS A N 1
ATOM 785 C CA . LYS A 1 100 ? 6.977 9.852 4.332 1 98.62 100 LYS A CA 1
ATOM 786 C C . LYS A 1 100 ? 6.793 9.562 5.82 1 98.62 100 LYS A C 1
ATOM 788 O O . LYS A 1 100 ? 6.078 10.289 6.516 1 98.62 100 LYS A O 1
ATOM 793 N N . PRO A 1 101 ? 7.418 8.469 6.363 1 98.69 101 PRO A N 1
ATOM 794 C CA . PRO A 1 101 ? 7.309 8.25 7.809 1 98.69 101 PRO A CA 1
ATOM 795 C C . PRO A 1 101 ? 7.898 9.391 8.625 1 98.69 101 PRO A C 1
ATOM 797 O O . PRO A 1 101 ? 8.977 9.898 8.305 1 98.69 101 PRO A O 1
ATOM 800 N N . TYR A 1 102 ? 7.18 9.781 9.664 1 98.56 102 TYR A N 1
ATOM 801 C CA . TYR A 1 102 ? 7.59 10.812 10.609 1 98.56 102 TYR A CA 1
ATOM 802 C C . TYR A 1 102 ? 7.27 10.398 12.039 1 98.56 102 TYR A C 1
ATOM 804 O O . TYR A 1 102 ? 6.395 9.555 12.273 1 98.56 102 TYR A O 1
ATOM 812 N N . VAL A 1 103 ? 8.062 11.008 12.922 1 97.94 103 VAL A N 1
ATOM 813 C CA . VAL A 1 103 ? 7.539 11.031 14.281 1 97.94 103 VAL A CA 1
ATOM 814 C C . VAL A 1 103 ? 6.141 11.648 14.289 1 97.94 103 VAL A C 1
ATOM 816 O O . VAL A 1 103 ? 5.918 12.703 13.688 1 97.94 103 VAL A O 1
ATOM 819 N N . LYS A 1 104 ? 5.203 11 14.891 1 97.56 104 LYS A N 1
ATOM 820 C CA . LYS A 1 104 ? 3.787 11.336 14.773 1 97.56 104 LYS A CA 1
ATOM 821 C C . LYS A 1 104 ? 3.543 12.805 15.078 1 97.56 104 LYS A C 1
ATOM 823 O O . LYS A 1 104 ? 2.854 13.492 14.32 1 97.56 104 LYS A O 1
ATOM 828 N N . ASP A 1 105 ? 4.121 13.359 16.094 1 95.75 105 ASP A N 1
ATOM 829 C CA . ASP A 1 105 ? 3.873 14.727 16.547 1 95.75 105 ASP A CA 1
ATOM 830 C C . ASP A 1 105 ? 4.352 15.742 15.516 1 95.75 105 ASP A C 1
ATOM 832 O O . ASP A 1 105 ? 3.857 16.875 15.477 1 95.75 105 ASP A O 1
ATOM 836 N N . ALA A 1 106 ? 5.301 15.391 14.703 1 96.62 106 ALA A N 1
ATOM 837 C CA . ALA A 1 106 ? 5.883 16.312 13.727 1 96.62 106 ALA A CA 1
ATOM 838 C C . ALA A 1 106 ? 4.953 16.5 12.539 1 96.62 106 ALA A C 1
ATOM 840 O O . ALA A 1 106 ? 5.055 17.5 11.82 1 96.62 106 ALA A O 1
ATOM 841 N N . VAL A 1 107 ? 3.969 15.586 12.352 1 98.12 107 VAL A N 1
ATOM 842 C CA . VAL A 1 107 ? 3.244 15.641 11.086 1 98.12 107 VAL A CA 1
ATOM 843 C C . VAL A 1 107 ? 1.741 15.586 11.352 1 98.12 107 VAL A C 1
ATOM 845 O O . VAL A 1 107 ? 0.942 15.977 10.492 1 98.12 107 VAL A O 1
ATOM 848 N N . HIS A 1 108 ? 1.313 15.195 12.508 1 98.06 108 HIS A N 1
ATOM 849 C CA . HIS A 1 108 ? -0.091 14.945 12.812 1 98.06 108 HIS A CA 1
ATOM 850 C C . HIS A 1 108 ? -0.924 16.219 12.625 1 98.06 108 HIS A C 1
ATOM 852 O O . HIS A 1 108 ? -2.082 16.141 12.211 1 98.06 108 HIS A O 1
ATOM 858 N N . LYS A 1 109 ? -0.41 17.281 12.883 1 98.12 109 LYS A N 1
ATOM 859 C CA . LYS A 1 109 ? -1.134 18.547 12.844 1 98.12 109 LYS A CA 1
ATOM 860 C C . LYS A 1 109 ? -1.636 18.859 11.43 1 98.12 109 LYS A C 1
ATOM 862 O O . LYS A 1 109 ? -2.586 19.625 11.25 1 98.12 109 LYS A O 1
ATOM 867 N N . TYR A 1 110 ? -0.979 18.297 10.43 1 98.62 110 TYR A N 1
ATOM 868 C CA . TYR A 1 110 ? -1.354 18.594 9.055 1 98.62 110 TYR A CA 1
ATOM 869 C C . TYR A 1 110 ? -2.496 17.688 8.594 1 98.62 110 TYR A C 1
ATOM 871 O O . TYR A 1 110 ? -3.131 17.953 7.57 1 98.62 110 TYR A O 1
ATOM 879 N N . VAL A 1 111 ? -2.766 16.562 9.383 1 98.69 111 VAL A N 1
ATOM 880 C CA . VAL A 1 111 ? -3.744 15.594 8.898 1 98.69 111 VAL A CA 1
ATOM 881 C C . VAL A 1 111 ? -4.781 15.32 9.984 1 98.69 111 VAL A C 1
ATOM 883 O O . VAL A 1 111 ? -5.699 14.523 9.789 1 98.69 111 VAL A O 1
ATOM 886 N N . LYS A 1 112 ? -4.734 15.961 11.078 1 98.06 112 LYS A N 1
ATOM 887 C CA . LYS A 1 112 ? -5.555 15.68 12.25 1 98.06 112 LYS A CA 1
ATOM 888 C C . LYS A 1 112 ? -7.027 15.961 11.969 1 98.06 112 LYS A C 1
ATOM 890 O O . LYS A 1 112 ? -7.906 15.453 12.672 1 98.06 112 LYS A O 1
ATOM 895 N N . ASN A 1 113 ? -7.32 16.75 10.992 1 98.12 113 ASN A N 1
ATOM 896 C CA . ASN A 1 113 ? -8.703 17.094 10.68 1 98.12 113 ASN A CA 1
ATOM 897 C C . ASN A 1 113 ? -9.328 16.078 9.719 1 98.12 113 ASN A C 1
ATOM 899 O O . ASN A 1 113 ? -10.523 16.156 9.438 1 98.12 113 ASN A O 1
ATOM 903 N N . LEU A 1 114 ? -8.555 15.219 9.211 1 98.62 114 LEU A N 1
ATOM 904 C CA . LEU A 1 114 ? -9.062 14.203 8.297 1 98.62 114 LEU A CA 1
ATOM 905 C C . LEU A 1 114 ? -9.578 12.992 9.07 1 98.62 114 LEU A C 1
ATOM 907 O O . LEU A 1 114 ? -9.031 12.633 10.109 1 98.62 114 LEU A O 1
ATOM 911 N N . LYS A 1 115 ? -10.547 12.367 8.516 1 98.25 115 LYS A N 1
ATOM 912 C CA . LYS A 1 115 ? -11.156 11.188 9.125 1 98.25 115 LYS A CA 1
ATOM 913 C C . LYS A 1 115 ? -10.445 9.914 8.695 1 98.25 115 LYS A C 1
ATOM 915 O O . LYS A 1 115 ? -9.922 9.836 7.582 1 98.25 115 LYS A O 1
ATOM 920 N N . LEU A 1 116 ? -10.461 8.914 9.594 1 98.25 116 LEU A N 1
ATOM 921 C CA . LEU A 1 116 ? -10.023 7.578 9.203 1 98.25 116 LEU A CA 1
ATOM 922 C C . LEU A 1 116 ? -10.867 7.043 8.055 1 98.25 116 LEU A C 1
ATOM 924 O O . LEU A 1 116 ? -12.086 7.25 8.023 1 98.25 116 LEU A O 1
ATOM 928 N N . LEU A 1 117 ? -10.25 6.434 7.145 1 97.94 117 LEU A N 1
ATOM 929 C CA . LEU A 1 117 ? -11.008 5.789 6.078 1 97.94 117 LEU A CA 1
ATOM 930 C C . LEU A 1 117 ? -11.75 4.566 6.605 1 97.94 117 LEU A C 1
ATOM 932 O O . LEU A 1 117 ? -11.148 3.686 7.223 1 97.94 117 LEU A O 1
ATOM 936 N N . LYS A 1 118 ? -13.055 4.523 6.383 1 91.69 118 LYS A N 1
ATOM 937 C CA . LYS A 1 118 ? -13.875 3.441 6.914 1 91.69 118 LYS A CA 1
ATOM 938 C C . LYS A 1 118 ? -14.445 2.576 5.789 1 91.69 118 LYS A C 1
ATOM 940 O O . LYS A 1 118 ? -14.656 3.059 4.676 1 91.69 118 LYS A O 1
ATOM 945 N N . MET B 1 1 ? 10.531 -2.756 -23.141 1 49 1 MET B N 1
ATOM 946 C CA . MET B 1 1 ? 10.891 -2.645 -21.719 1 49 1 MET B CA 1
ATOM 947 C C . MET B 1 1 ? 10.156 -3.693 -20.891 1 49 1 MET B C 1
ATOM 949 O O . MET B 1 1 ? 9.008 -4.031 -21.188 1 49 1 MET B O 1
ATOM 953 N N . SER B 1 2 ? 10.875 -4.602 -20.234 1 62.97 2 SER B N 1
ATOM 954 C CA . SER B 1 2 ? 10.234 -5.75 -19.594 1 62.97 2 SER B CA 1
ATOM 955 C C . SER B 1 2 ? 9.148 -5.312 -18.625 1 62.97 2 SER B C 1
ATOM 957 O O . SER B 1 2 ? 9.25 -4.254 -18 1 62.97 2 SER B O 1
ATOM 959 N N . ASN B 1 3 ? 7.859 -5.879 -18.75 1 90.38 3 ASN B N 1
ATOM 960 C CA . ASN B 1 3 ? 6.66 -5.535 -17.984 1 90.38 3 ASN B CA 1
ATOM 961 C C . ASN B 1 3 ? 6.758 -5.996 -16.547 1 90.38 3 ASN B C 1
ATOM 963 O O . ASN B 1 3 ? 6.289 -7.082 -16.188 1 90.38 3 ASN B O 1
ATOM 967 N N . ILE B 1 4 ? 7.523 -5.262 -15.641 1 98.06 4 ILE B N 1
ATOM 968 C CA . ILE B 1 4 ? 7.664 -5.605 -14.234 1 98.06 4 ILE B CA 1
ATOM 969 C C . ILE B 1 4 ? 6.383 -5.238 -13.484 1 98.06 4 ILE B C 1
ATOM 971 O O . ILE B 1 4 ? 5.852 -4.141 -13.648 1 98.06 4 ILE B O 1
ATOM 975 N N . VAL B 1 5 ? 5.883 -6.273 -12.742 1 98.56 5 VAL B N 1
ATOM 976 C CA . VAL B 1 5 ? 4.637 -6.102 -12.008 1 98.56 5 VAL B CA 1
ATOM 977 C C . VAL B 1 5 ? 4.816 -6.566 -10.57 1 98.56 5 VAL B C 1
ATOM 979 O O . VAL B 1 5 ? 5.605 -7.477 -10.297 1 98.56 5 VAL B O 1
ATOM 982 N N . GLN B 1 6 ? 4.207 -5.938 -9.648 1 98.88 6 GLN B N 1
ATOM 983 C CA . GLN B 1 6 ? 4.105 -6.434 -8.281 1 98.88 6 GLN B CA 1
ATOM 984 C C . GLN B 1 6 ? 2.689 -6.918 -7.973 1 98.88 6 GLN B C 1
ATOM 986 O O . GLN B 1 6 ? 1.719 -6.188 -8.188 1 98.88 6 GLN B O 1
ATOM 991 N N . TYR B 1 7 ? 2.557 -8.109 -7.477 1 98.94 7 TYR B N 1
ATOM 992 C CA . TYR B 1 7 ? 1.284 -8.664 -7.039 1 98.94 7 TYR B CA 1
ATOM 993 C C . TYR B 1 7 ? 1.115 -8.531 -5.531 1 98.94 7 TYR B C 1
ATOM 995 O O . TYR B 1 7 ? 2.053 -8.773 -4.77 1 98.94 7 TYR B O 1
ATOM 1003 N N . ILE B 1 8 ? -0.024 -8.117 -5.141 1 98.94 8 ILE B N 1
ATOM 1004 C CA . ILE B 1 8 ? -0.467 -8.102 -3.752 1 98.94 8 ILE B CA 1
ATOM 1005 C C . ILE B 1 8 ? -1.704 -8.984 -3.594 1 98.94 8 ILE B C 1
ATOM 1007 O O . ILE B 1 8 ? -2.66 -8.867 -4.363 1 98.94 8 ILE B O 1
ATOM 1011 N N . VAL B 1 9 ? -1.666 -9.891 -2.676 1 99 9 VAL B N 1
ATOM 1012 C CA . VAL B 1 9 ? -2.793 -10.781 -2.43 1 99 9 VAL B CA 1
ATOM 1013 C C . VAL B 1 9 ? -3.361 -10.523 -1.036 1 99 9 VAL B C 1
ATOM 1015 O O . VAL B 1 9 ? -2.643 -10.625 -0.039 1 99 9 VAL B O 1
ATOM 1018 N N . VAL B 1 10 ? -4.59 -10.203 -0.979 1 98.88 10 VAL B N 1
ATOM 1019 C CA . VAL B 1 10 ? -5.199 -9.797 0.282 1 98.88 10 VAL B CA 1
ATOM 1020 C C . VAL B 1 10 ? -6.406 -10.68 0.583 1 98.88 10 VAL B C 1
ATOM 1022 O O . VAL B 1 10 ? -7.145 -11.062 -0.328 1 98.88 10 VAL B O 1
ATOM 1025 N N . ARG B 1 11 ? -6.527 -11.047 1.85 1 98.88 11 ARG B N 1
ATOM 1026 C CA . ARG B 1 11 ? -7.699 -11.789 2.293 1 98.88 11 ARG B CA 1
ATOM 1027 C C . ARG B 1 11 ? -8.977 -10.992 2.064 1 98.88 11 ARG B C 1
ATOM 1029 O O . ARG B 1 11 ? -9.133 -9.891 2.6 1 98.88 11 ARG B O 1
ATOM 1036 N N . SER B 1 12 ? -9.922 -11.578 1.338 1 98.31 12 SER B N 1
ATOM 1037 C CA . SER B 1 12 ? -11.188 -10.898 1.074 1 98.31 12 SER B CA 1
ATOM 1038 C C . SER B 1 12 ? -12.141 -11.031 2.26 1 98.31 12 SER B C 1
ATOM 1040 O O . SER B 1 12 ? -13.047 -10.211 2.426 1 98.31 12 SER B O 1
ATOM 1042 N N . ASP B 1 13 ? -12.008 -12.055 3.072 1 98.62 13 ASP B N 1
ATOM 1043 C CA . ASP B 1 13 ? -12.906 -12.25 4.207 1 98.62 13 ASP B CA 1
ATOM 1044 C C . ASP B 1 13 ? -12.656 -11.203 5.293 1 98.62 13 ASP B C 1
ATOM 1046 O O . ASP B 1 13 ? -13.484 -11.023 6.188 1 98.62 13 ASP B O 1
ATOM 1050 N N . LEU B 1 14 ? -11.477 -10.484 5.25 1 98.5 14 LEU B N 1
ATOM 1051 C CA . LEU B 1 14 ? -11.227 -9.43 6.227 1 98.5 14 LEU B CA 1
ATOM 1052 C C . LEU B 1 14 ? -12.352 -8.406 6.215 1 98.5 14 LEU B C 1
ATOM 1054 O O . LEU B 1 14 ? -12.883 -8.039 7.266 1 98.5 14 LEU B O 1
ATOM 1058 N N . ARG B 1 15 ? -12.633 -7.996 5.023 1 95.69 15 ARG B N 1
ATOM 1059 C CA . ARG B 1 15 ? -13.672 -6.98 4.879 1 95.69 15 ARG B CA 1
ATOM 1060 C C . ARG B 1 15 ? -15.055 -7.613 4.867 1 95.69 15 ARG B C 1
ATOM 1062 O O . ARG B 1 15 ? -15.938 -7.207 5.625 1 95.69 15 ARG B O 1
ATOM 1069 N N . ASN B 1 16 ? -15.25 -8.641 4.094 1 96.06 16 ASN B N 1
ATOM 1070 C CA . ASN B 1 16 ? -16.578 -9.164 3.766 1 96.06 16 ASN B CA 1
ATOM 1071 C C . ASN B 1 16 ? -17.172 -9.945 4.938 1 96.06 16 ASN B C 1
ATOM 1073 O O . ASN B 1 16 ? -18.391 -9.977 5.109 1 96.06 16 ASN B O 1
ATOM 1077 N N . THR B 1 17 ? -16.344 -10.633 5.695 1 97.19 17 THR B N 1
ATOM 1078 C CA . THR B 1 17 ? -16.828 -11.523 6.746 1 97.19 17 THR B CA 1
ATOM 1079 C C . THR B 1 17 ? -16.438 -10.992 8.125 1 97.19 17 THR B C 1
ATOM 1081 O O . THR B 1 17 ? -17.266 -10.953 9.039 1 97.19 17 THR B O 1
ATOM 1084 N N . LEU B 1 18 ? -15.281 -10.469 8.227 1 97.44 18 LEU B N 1
ATOM 1085 C CA . LEU B 1 18 ? -14.766 -10.078 9.539 1 97.44 18 LEU B CA 1
ATOM 1086 C C . LEU B 1 18 ? -14.961 -8.586 9.781 1 97.44 18 LEU B C 1
ATOM 1088 O O . LEU B 1 18 ? -14.609 -8.07 10.844 1 97.44 18 LEU B O 1
ATOM 1092 N N . ASN B 1 19 ? -15.391 -7.812 8.82 1 97.56 19 ASN B N 1
ATOM 1093 C CA . ASN B 1 19 ? -15.852 -6.43 8.898 1 97.56 19 ASN B CA 1
ATOM 1094 C C . ASN B 1 19 ? -14.719 -5.48 9.266 1 97.56 19 ASN B C 1
ATOM 1096 O O . ASN B 1 19 ? -14.914 -4.527 10.016 1 97.56 19 ASN B O 1
ATOM 1100 N N . TRP B 1 20 ? -13.57 -5.816 8.758 1 98 20 TRP B N 1
ATOM 1101 C CA . TRP B 1 20 ? -12.484 -4.852 8.922 1 98 20 TRP B CA 1
ATOM 1102 C C . TRP B 1 20 ? -12.789 -3.564 8.164 1 98 20 TRP B C 1
ATOM 1104 O O . TRP B 1 20 ? -13.281 -3.607 7.031 1 98 20 TRP B O 1
ATOM 1114 N N . PRO B 1 21 ? -12.438 -2.396 8.805 1 97.5 21 PRO B N 1
ATOM 1115 C CA . PRO B 1 21 ? -12.57 -1.16 8.031 1 97.5 21 PRO B CA 1
ATOM 1116 C C . PRO B 1 21 ? -11.656 -1.13 6.812 1 97.5 21 PRO B C 1
ATOM 1118 O O . PRO B 1 21 ? -10.562 -1.701 6.836 1 97.5 21 PRO B O 1
ATOM 1121 N N . LEU B 1 22 ? -12.125 -0.426 5.766 1 97.75 22 LEU B N 1
ATOM 1122 C CA . LEU B 1 22 ? -11.383 -0.332 4.512 1 97.75 22 LEU B CA 1
ATOM 1123 C C . LEU B 1 22 ? -9.969 0.184 4.75 1 97.75 22 LEU B C 1
ATOM 1125 O O . LEU B 1 22 ? -9 -0.369 4.219 1 97.75 22 LEU B O 1
ATOM 1129 N N . GLY B 1 23 ? -9.812 1.23 5.523 1 98.5 23 GLY B N 1
ATOM 1130 C CA . GLY B 1 23 ? -8.516 1.808 5.812 1 98.5 23 GLY B CA 1
ATOM 1131 C C . GLY B 1 23 ? -7.539 0.812 6.418 1 98.5 23 GLY B C 1
ATOM 1132 O O . GLY B 1 23 ? -6.348 0.838 6.113 1 98.5 23 GLY B O 1
ATOM 1133 N N . ALA B 1 24 ? -8.039 -0.076 7.273 1 98.44 24 ALA B N 1
ATOM 1134 C CA . ALA B 1 24 ? -7.188 -1.092 7.891 1 98.44 24 ALA B CA 1
ATOM 1135 C C . ALA B 1 24 ? -6.684 -2.088 6.852 1 98.44 24 ALA B C 1
ATOM 1137 O O . ALA B 1 24 ? -5.512 -2.471 6.871 1 98.44 24 ALA B O 1
ATOM 1138 N N . VAL B 1 25 ? -7.52 -2.521 5.953 1 98.69 25 VAL B N 1
ATOM 1139 C CA . VAL B 1 25 ? -7.133 -3.465 4.906 1 98.69 25 VAL B CA 1
ATOM 1140 C C . VAL B 1 25 ? -6.09 -2.826 3.994 1 98.69 25 VAL B C 1
ATOM 1142 O O . VAL B 1 25 ? -5.074 -3.447 3.676 1 98.69 25 VAL B O 1
ATOM 1145 N N . ILE B 1 26 ? -6.309 -1.563 3.656 1 98.88 26 ILE B N 1
ATOM 1146 C CA . ILE B 1 26 ? -5.355 -0.833 2.83 1 98.88 26 ILE B CA 1
ATOM 1147 C C . ILE B 1 26 ? -4.016 -0.732 3.557 1 98.88 26 ILE B C 1
ATOM 1149 O O . ILE B 1 26 ? -2.959 -0.951 2.959 1 98.88 26 ILE B O 1
ATOM 1153 N N . ALA B 1 27 ? -4.086 -0.426 4.832 1 98.88 27 ALA B N 1
ATOM 1154 C CA . ALA B 1 27 ? -2.859 -0.303 5.617 1 98.88 27 ALA B CA 1
ATOM 1155 C C . ALA B 1 27 ? -2.059 -1.602 5.59 1 98.88 27 ALA B C 1
ATOM 1157 O O . ALA B 1 27 ? -0.832 -1.578 5.469 1 98.88 27 ALA B O 1
ATOM 1158 N N . GLN B 1 28 ? -2.715 -2.748 5.766 1 98.88 28 GLN B N 1
ATOM 1159 C CA . GLN B 1 28 ? -2.021 -4.031 5.727 1 98.88 28 GLN B CA 1
ATOM 1160 C C . GLN B 1 28 ? -1.277 -4.215 4.406 1 98.88 28 GLN B C 1
ATOM 1162 O O . GLN B 1 28 ? -0.11 -4.609 4.395 1 98.88 28 GLN B O 1
ATOM 1167 N N . CYS B 1 29 ? -1.921 -3.885 3.291 1 98.94 29 CYS B N 1
ATOM 1168 C CA . CYS B 1 29 ? -1.316 -4.035 1.974 1 98.94 29 CYS B CA 1
ATOM 1169 C C . CYS B 1 29 ? -0.135 -3.09 1.803 1 98.94 29 CYS B C 1
ATOM 1171 O O . CYS B 1 29 ? 0.892 -3.469 1.234 1 98.94 29 CYS B O 1
ATOM 1173 N N . CYS B 1 30 ? -0.3 -1.899 2.279 1 98.94 30 CYS B N 1
ATOM 1174 C CA . CYS B 1 30 ? 0.787 -0.93 2.209 1 98.94 30 CYS B CA 1
ATOM 1175 C C . CYS B 1 30 ? 1.973 -1.378 3.055 1 98.94 30 CYS B C 1
ATOM 1177 O O . CYS B 1 30 ? 3.127 -1.184 2.666 1 98.94 30 CYS B O 1
ATOM 1179 N N . HIS B 1 31 ? 1.701 -1.974 4.23 1 98.88 31 HIS B N 1
ATOM 1180 C CA . HIS B 1 31 ? 2.768 -2.537 5.051 1 98.88 31 HIS B CA 1
ATOM 1181 C C . HIS B 1 31 ? 3.533 -3.617 4.293 1 98.88 31 HIS B C 1
ATOM 1183 O O . HIS B 1 31 ? 4.766 -3.576 4.223 1 98.88 31 HIS B O 1
ATOM 1189 N N . ALA B 1 32 ? 2.842 -4.555 3.746 1 98.88 32 ALA B N 1
ATOM 1190 C CA . ALA B 1 32 ? 3.471 -5.648 3.01 1 98.88 32 ALA B CA 1
ATOM 1191 C C . ALA B 1 32 ? 4.297 -5.121 1.841 1 98.88 32 ALA B C 1
ATOM 1193 O O . ALA B 1 32 ? 5.418 -5.578 1.607 1 98.88 32 ALA B O 1
ATOM 1194 N N . THR B 1 33 ? 3.73 -4.141 1.124 1 98.88 33 THR B N 1
ATOM 1195 C CA . THR B 1 33 ? 4.398 -3.527 -0.018 1 98.88 33 THR B CA 1
ATOM 1196 C C . THR B 1 33 ? 5.707 -2.869 0.412 1 98.88 33 THR B C 1
ATOM 1198 O O . THR B 1 33 ? 6.762 -3.135 -0.166 1 98.88 33 THR B O 1
ATOM 1201 N N . ALA B 1 34 ? 5.648 -2.068 1.461 1 98.62 34 ALA B N 1
ATOM 1202 C CA . ALA B 1 34 ? 6.852 -1.396 1.95 1 98.62 34 ALA B CA 1
ATOM 1203 C C . ALA B 1 34 ? 7.887 -2.408 2.43 1 98.62 34 ALA B C 1
ATOM 1205 O O . ALA B 1 34 ? 9.078 -2.266 2.146 1 98.62 34 ALA B O 1
ATOM 1206 N N . ALA B 1 35 ? 7.426 -3.43 3.127 1 98.62 35 ALA B N 1
ATOM 1207 C CA . ALA B 1 35 ? 8.328 -4.418 3.713 1 98.62 35 ALA B CA 1
ATOM 1208 C C . ALA B 1 35 ? 9.078 -5.191 2.629 1 98.62 35 ALA B C 1
ATOM 1210 O O . ALA B 1 35 ? 10.305 -5.309 2.674 1 98.62 35 ALA B O 1
ATOM 1211 N N . VAL B 1 36 ? 8.367 -5.648 1.646 1 98.81 36 VAL B N 1
ATOM 1212 C CA . VAL B 1 36 ? 9 -6.508 0.649 1 98.81 36 VAL B CA 1
ATOM 1213 C C . VAL B 1 36 ? 9.969 -5.688 -0.198 1 98.81 36 VAL B C 1
ATOM 1215 O O . VAL B 1 36 ? 11.016 -6.188 -0.608 1 98.81 36 VAL B O 1
ATOM 1218 N N . MET B 1 37 ? 9.586 -4.43 -0.452 1 98.19 37 MET B N 1
ATOM 1219 C CA . MET B 1 37 ? 10.484 -3.557 -1.199 1 98.19 37 MET B CA 1
ATOM 1220 C C . MET B 1 37 ? 11.781 -3.318 -0.426 1 98.19 37 MET B C 1
ATOM 1222 O O . MET B 1 37 ? 12.867 -3.355 -1.002 1 98.19 37 MET B O 1
ATOM 1226 N N . SER B 1 38 ? 11.641 -3.1 0.829 1 97.81 38 SER B N 1
ATOM 1227 C CA . SER B 1 38 ? 12.797 -2.863 1.685 1 97.81 38 SER B CA 1
ATOM 1228 C C . SER B 1 38 ? 13.672 -4.105 1.781 1 97.81 38 SER B C 1
ATOM 1230 O O . SER B 1 38 ? 14.898 -4.016 1.681 1 97.81 38 SER B O 1
ATOM 1232 N N . LEU B 1 39 ? 13.078 -5.262 1.953 1 98.06 39 LEU B N 1
ATOM 1233 C CA . LEU B 1 39 ? 13.797 -6.52 2.109 1 98.06 39 LEU B CA 1
ATOM 1234 C C . LEU B 1 39 ? 14.609 -6.848 0.859 1 98.06 39 LEU B C 1
ATOM 1236 O O . LEU B 1 39 ? 15.633 -7.527 0.938 1 98.06 39 LEU B O 1
ATOM 1240 N N . HIS B 1 40 ? 14.188 -6.301 -0.278 1 98.19 40 HIS B N 1
ATOM 1241 C CA . HIS B 1 40 ? 14.812 -6.668 -1.542 1 98.19 40 HIS B CA 1
ATOM 1242 C C . HIS B 1 40 ? 15.273 -5.434 -2.309 1 98.19 40 HIS B C 1
ATOM 1244 O O . HIS B 1 40 ? 15.188 -5.395 -3.539 1 98.19 40 HIS B O 1
ATOM 1250 N N . VAL B 1 41 ? 15.695 -4.477 -1.612 1 95.62 41 VAL B N 1
ATOM 1251 C CA . VAL B 1 41 ? 16.078 -3.178 -2.16 1 95.62 41 VAL B CA 1
ATOM 1252 C C . VAL B 1 41 ? 17.234 -3.348 -3.133 1 95.62 41 VAL B C 1
ATOM 1254 O O . VAL B 1 41 ? 17.375 -2.578 -4.086 1 95.62 41 VAL B O 1
ATOM 1257 N N . GLU B 1 42 ? 18.047 -4.395 -3.012 1 96.88 42 GLU B N 1
ATOM 1258 C CA . GLU B 1 42 ? 19.219 -4.594 -3.852 1 96.88 42 GLU B CA 1
ATOM 1259 C C . GLU B 1 42 ? 18.891 -5.469 -5.059 1 96.88 42 GLU B C 1
ATOM 1261 O O . GLU B 1 42 ? 19.719 -5.645 -5.953 1 96.88 42 GLU B O 1
ATOM 1266 N N . ASP B 1 43 ? 17.734 -6.012 -5.07 1 98.06 43 ASP B N 1
ATOM 1267 C CA . ASP B 1 43 ? 17.312 -6.855 -6.184 1 98.06 43 ASP B CA 1
ATOM 1268 C C . ASP B 1 43 ? 17.203 -6.051 -7.473 1 98.06 43 ASP B C 1
ATOM 1270 O O . ASP B 1 43 ? 16.625 -4.957 -7.48 1 98.06 43 ASP B O 1
ATOM 1274 N N . GLU B 1 44 ? 17.688 -6.566 -8.578 1 97.31 44 GLU B N 1
ATOM 1275 C CA . GLU B 1 44 ? 17.766 -5.836 -9.836 1 97.31 44 GLU B CA 1
ATOM 1276 C C . GLU B 1 44 ? 16.391 -5.492 -10.367 1 97.31 44 GLU B C 1
ATOM 1278 O O . GLU B 1 44 ? 16.172 -4.406 -10.914 1 97.31 44 GLU B O 1
ATOM 1283 N N . GLU B 1 45 ? 15.492 -6.375 -10.312 1 97.62 45 GLU B N 1
ATOM 1284 C CA . GLU B 1 45 ? 14.141 -6.102 -10.797 1 97.62 45 GLU B CA 1
ATOM 1285 C C . GLU B 1 45 ? 13.438 -5.078 -9.914 1 97.62 45 GLU B C 1
ATOM 1287 O O . GLU B 1 45 ? 12.688 -4.234 -10.406 1 97.62 45 GLU B O 1
ATOM 1292 N N . THR B 1 46 ? 13.641 -5.223 -8.562 1 98.12 46 THR B N 1
ATOM 1293 C CA . THR B 1 46 ? 13.109 -4.211 -7.656 1 98.12 46 THR B CA 1
ATOM 1294 C C . THR B 1 46 ? 13.664 -2.832 -8 1 98.12 46 THR B C 1
ATOM 1296 O O . THR B 1 46 ? 12.914 -1.856 -8.078 1 98.12 46 THR B O 1
ATOM 1299 N N . GLN B 1 47 ? 14.992 -2.791 -8.305 1 97.5 47 GLN B N 1
ATOM 1300 C CA . GLN B 1 47 ? 15.617 -1.523 -8.656 1 97.5 47 GLN B CA 1
ATOM 1301 C C . GLN B 1 47 ? 15.062 -0.976 -9.961 1 97.5 47 GLN B C 1
ATOM 1303 O O . GLN B 1 47 ? 14.758 0.216 -10.062 1 97.5 47 GLN B O 1
ATOM 1308 N N . ALA B 1 48 ? 14.945 -1.829 -10.93 1 97.31 48 ALA B N 1
ATOM 1309 C CA . ALA B 1 48 ? 14.391 -1.41 -12.211 1 97.31 48 ALA B CA 1
ATOM 1310 C C . ALA B 1 48 ? 12.953 -0.904 -12.047 1 97.31 48 ALA B C 1
ATOM 1312 O O . ALA B 1 48 ? 12.57 0.089 -12.672 1 97.31 48 ALA B O 1
ATOM 1313 N N . TYR B 1 49 ? 12.242 -1.527 -11.234 1 98.06 49 TYR B N 1
ATOM 1314 C CA . TYR B 1 49 ? 10.852 -1.2 -10.93 1 98.06 49 TYR B CA 1
ATOM 1315 C C . TYR B 1 49 ? 10.742 0.188 -10.312 1 98.06 49 TYR B C 1
ATOM 1317 O O . TYR B 1 49 ? 9.859 0.97 -10.68 1 98.06 49 TYR B O 1
ATOM 1325 N N . LEU B 1 50 ? 11.648 0.524 -9.445 1 96.94 50 LEU B N 1
ATOM 1326 C CA . LEU B 1 50 ? 11.617 1.769 -8.68 1 96.94 50 LEU B CA 1
ATOM 1327 C C . LEU B 1 50 ? 12.281 2.9 -9.461 1 96.94 50 LEU B C 1
ATOM 1329 O O . LEU B 1 50 ? 12.102 4.074 -9.133 1 96.94 50 LEU B O 1
ATOM 1333 N N . LYS B 1 51 ? 13.016 2.605 -10.469 1 95.5 51 LYS B N 1
ATOM 1334 C CA . LYS B 1 51 ? 13.672 3.615 -11.289 1 95.5 51 LYS B CA 1
ATOM 1335 C C . LYS B 1 51 ? 12.664 4.395 -12.125 1 95.5 51 LYS B C 1
ATOM 1337 O O . LYS B 1 51 ? 12.898 5.551 -12.477 1 95.5 51 LYS B O 1
ATOM 1342 N N . ASP B 1 52 ? 11.547 3.766 -12.469 1 93.5 52 ASP B N 1
ATOM 1343 C CA . ASP B 1 52 ? 10.453 4.414 -13.18 1 93.5 52 ASP B CA 1
ATOM 1344 C C . ASP B 1 52 ? 9.211 4.516 -12.289 1 93.5 52 ASP B C 1
ATOM 1346 O O . ASP B 1 52 ? 8.164 3.939 -12.602 1 93.5 52 ASP B O 1
ATOM 1350 N N . LEU B 1 53 ? 9.297 5.332 -11.297 1 94.5 53 LEU B N 1
ATOM 1351 C CA . LEU B 1 53 ? 8.383 5.363 -10.156 1 94.5 53 LEU B CA 1
ATOM 1352 C C . LEU B 1 53 ? 6.961 5.684 -10.617 1 94.5 53 LEU B C 1
ATOM 1354 O O . LEU B 1 53 ? 5.996 5.121 -10.094 1 94.5 53 LEU B O 1
ATOM 1358 N N . ASP B 1 54 ? 6.77 6.516 -11.602 1 94 54 ASP B N 1
ATOM 1359 C CA . ASP B 1 54 ? 5.445 6.988 -11.992 1 94 54 ASP B CA 1
ATOM 1360 C C . ASP B 1 54 ? 4.758 5.992 -12.922 1 94 54 ASP B C 1
ATOM 1362 O O . ASP B 1 54 ? 3.598 6.18 -13.289 1 94 54 ASP B O 1
ATOM 1366 N N . ASN B 1 55 ? 5.496 4.883 -13.281 1 93.75 55 ASN B N 1
ATOM 1367 C CA . ASN B 1 55 ? 4.941 3.895 -14.203 1 93.75 55 ASN B CA 1
ATOM 1368 C C . ASN B 1 55 ? 4.984 2.488 -13.609 1 93.75 55 ASN B C 1
ATOM 1370 O O . ASN B 1 55 ? 5.117 1.506 -14.344 1 93.75 55 ASN B O 1
ATOM 1374 N N . MET B 1 56 ? 5.016 2.447 -12.312 1 97.25 56 MET B N 1
ATOM 1375 C CA . MET B 1 56 ? 4.922 1.152 -11.641 1 97.25 56 MET B CA 1
ATOM 1376 C C . MET B 1 56 ? 3.568 0.501 -11.914 1 97.25 56 MET B C 1
ATOM 1378 O O . MET B 1 56 ? 2.557 1.192 -12.039 1 97.25 56 MET B O 1
ATOM 1382 N N . HIS B 1 57 ? 3.514 -0.841 -11.977 1 97.62 57 HIS B N 1
ATOM 1383 C CA . HIS B 1 57 ? 2.291 -1.617 -12.148 1 97.62 57 HIS B CA 1
ATOM 1384 C C . HIS B 1 57 ? 2.086 -2.588 -10.984 1 97.62 57 HIS B C 1
ATOM 1386 O O . HIS B 1 57 ? 2.979 -3.375 -10.664 1 97.62 57 HIS B O 1
ATOM 1392 N N . LYS B 1 58 ? 0.895 -2.498 -10.336 1 98.69 58 LYS B N 1
ATOM 1393 C CA . LYS B 1 58 ? 0.519 -3.424 -9.273 1 98.69 58 LYS B CA 1
ATOM 1394 C C . LYS B 1 58 ? -0.827 -4.078 -9.562 1 98.69 58 LYS B C 1
ATOM 1396 O O . LYS B 1 58 ? -1.724 -3.447 -10.125 1 98.69 58 LYS B O 1
ATOM 1401 N N . VAL B 1 59 ? -0.937 -5.305 -9.18 1 98.75 59 VAL B N 1
ATOM 1402 C CA . VAL B 1 59 ? -2.174 -6.07 -9.273 1 98.75 59 VAL B CA 1
ATOM 1403 C C . VAL B 1 59 ? -2.574 -6.582 -7.891 1 98.75 59 VAL B C 1
ATOM 1405 O O . VAL B 1 59 ? -1.775 -7.223 -7.207 1 98.75 59 VAL B O 1
ATOM 1408 N N . VAL B 1 60 ? -3.777 -6.273 -7.516 1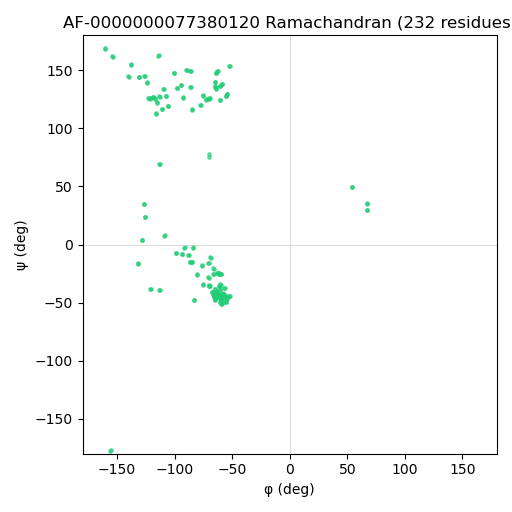 98.94 60 VAL B N 1
ATOM 1409 C CA . VAL B 1 60 ? -4.273 -6.723 -6.219 1 98.94 60 VAL B CA 1
ATOM 1410 C C . VAL B 1 60 ? -5.273 -7.863 -6.414 1 98.94 60 VAL B C 1
ATOM 1412 O O . VAL B 1 60 ? -6.305 -7.688 -7.066 1 98.94 60 VAL B O 1
ATOM 1415 N N . LEU B 1 61 ? -4.922 -8.992 -5.848 1 98.94 61 LEU B N 1
ATOM 1416 C CA . LEU B 1 61 ? -5.711 -10.211 -5.957 1 98.94 61 LE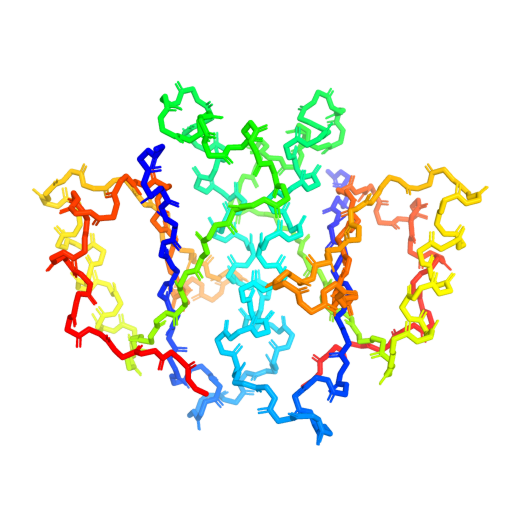U B CA 1
ATOM 1417 C C . LEU B 1 61 ? -6.289 -10.609 -4.602 1 98.94 61 LEU B C 1
ATOM 1419 O O . LEU B 1 61 ? -5.879 -10.078 -3.566 1 98.94 61 LEU B O 1
ATOM 1423 N N . GLU B 1 62 ? -7.305 -11.484 -4.602 1 98.75 62 GLU B N 1
ATOM 1424 C CA . GLU B 1 62 ? -7.926 -11.867 -3.338 1 98.75 62 GLU B CA 1
ATOM 1425 C C . GLU B 1 62 ? -7.602 -13.312 -2.975 1 98.75 62 GLU B C 1
ATOM 1427 O O . GLU B 1 62 ? -7.516 -14.172 -3.854 1 98.75 62 GLU B O 1
ATOM 1432 N N . ALA B 1 63 ? -7.23 -13.578 -1.79 1 98.81 63 ALA B N 1
ATOM 1433 C CA . ALA B 1 63 ? -7.359 -14.875 -1.128 1 98.81 63 ALA B CA 1
ATOM 1434 C C . ALA B 1 63 ? -8.641 -14.938 -0.301 1 98.81 63 ALA B C 1
ATOM 1436 O O . ALA B 1 63 ? -8.969 -14 0.427 1 98.81 63 ALA B O 1
ATOM 1437 N N . LYS B 1 64 ? -9.344 -16.031 -0.357 1 98.25 64 LYS B N 1
ATOM 1438 C CA . LYS B 1 64 ? -10.672 -16.078 0.241 1 98.25 64 LYS B CA 1
ATOM 1439 C C . LYS B 1 64 ? -10.594 -16.047 1.765 1 98.25 64 LYS B C 1
ATOM 1441 O O . LYS B 1 64 ? -11.516 -15.562 2.428 1 98.25 64 LYS B O 1
ATOM 1446 N N . ASP B 1 65 ? -9.531 -16.688 2.314 1 98.44 65 ASP B N 1
ATOM 1447 C CA . ASP B 1 65 ? -9.367 -16.734 3.764 1 98.44 65 ASP B CA 1
ATOM 1448 C C . ASP B 1 65 ? -7.906 -16.938 4.145 1 98.44 65 ASP B C 1
ATOM 1450 O O . ASP B 1 65 ? -7.023 -16.938 3.281 1 98.44 65 ASP B O 1
ATOM 1454 N N . GLU B 1 66 ? -7.688 -17.047 5.434 1 98.56 66 GLU B N 1
ATOM 1455 C CA . GLU B 1 66 ? -6.336 -17.172 5.965 1 98.56 66 GLU B CA 1
ATOM 1456 C C . GLU B 1 66 ? -5.648 -18.422 5.422 1 98.56 66 GLU B C 1
ATOM 1458 O O . GLU B 1 66 ? -4.484 -18.375 5.027 1 98.56 66 GLU B O 1
ATOM 1463 N N . ALA B 1 67 ? -6.344 -19.547 5.43 1 98.75 67 ALA B N 1
ATOM 1464 C CA . ALA B 1 67 ? -5.773 -20.812 4.973 1 98.75 67 ALA B CA 1
ATOM 1465 C C . ALA B 1 67 ? -5.277 -20.703 3.533 1 98.75 67 ALA B C 1
ATOM 1467 O O . ALA B 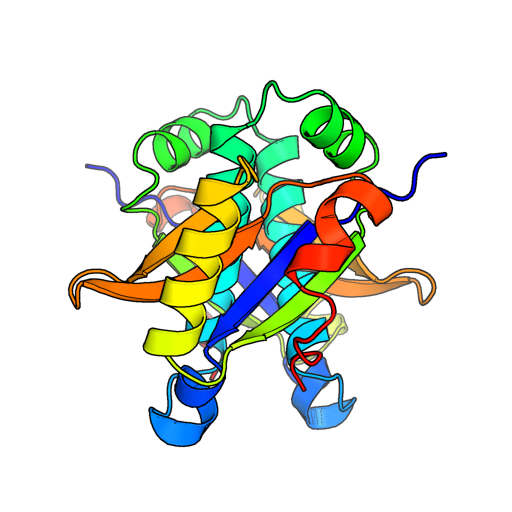1 67 ? -4.176 -21.156 3.215 1 98.75 67 ALA B O 1
ATOM 1468 N N . ALA B 1 68 ? -6.074 -20.078 2.664 1 98.81 68 ALA B N 1
ATOM 1469 C CA . ALA B 1 68 ? -5.703 -19.891 1.264 1 98.81 68 ALA B CA 1
ATOM 1470 C C . ALA B 1 68 ? -4.461 -19.016 1.138 1 98.81 68 ALA B C 1
ATOM 1472 O O . ALA B 1 68 ? -3.574 -19.297 0.327 1 98.81 68 ALA B O 1
ATOM 1473 N N . LEU B 1 69 ? -4.391 -18 1.901 1 98.94 69 LEU B N 1
ATOM 1474 C CA . LEU B 1 69 ? -3.26 -17.078 1.865 1 98.94 69 LEU B CA 1
ATOM 1475 C C . LEU B 1 69 ? -1.978 -17.766 2.309 1 98.94 69 LEU B C 1
ATOM 1477 O O . LEU B 1 69 ? -0.934 -17.625 1.667 1 98.94 69 LEU B O 1
ATOM 1481 N N . VAL B 1 70 ? -2.066 -18.484 3.395 1 98.88 70 VAL B N 1
ATOM 1482 C CA . VAL B 1 70 ? -0.902 -19.188 3.941 1 98.88 70 VAL B CA 1
ATOM 1483 C C . VAL B 1 70 ? -0.433 -20.25 2.965 1 98.88 70 VAL B C 1
ATOM 1485 O O . VAL B 1 70 ? 0.769 -20.422 2.746 1 98.88 70 VAL B O 1
ATOM 1488 N N . LYS B 1 71 ? -1.359 -20.953 2.4 1 98.81 71 LYS B N 1
ATOM 1489 C CA . LYS B 1 71 ? -1.022 -21.953 1.391 1 98.81 71 LYS B CA 1
ATOM 1490 C C . LYS B 1 71 ? -0.279 -21.312 0.218 1 98.81 71 LYS B C 1
ATOM 1492 O O . LYS B 1 71 ? 0.69 -21.891 -0.289 1 98.81 71 LYS B O 1
ATOM 1497 N N . LEU B 1 72 ? -0.765 -20.219 -0.219 1 98.88 72 LEU B N 1
ATOM 1498 C CA . LEU B 1 72 ? -0.078 -19.5 -1.286 1 98.88 72 LEU B CA 1
ATOM 1499 C C . LEU B 1 72 ? 1.343 -19.141 -0.871 1 98.88 72 LEU B C 1
ATOM 1501 O O . LEU B 1 72 ? 2.287 -19.312 -1.645 1 98.88 72 LEU B O 1
ATOM 1505 N N . SER B 1 73 ? 1.497 -18.578 0.291 1 98.94 73 SER B N 1
ATOM 1506 C CA . SER B 1 73 ? 2.822 -18.219 0.787 1 98.94 73 SER B CA 1
ATOM 1507 C C . SER B 1 73 ? 3.766 -19.422 0.766 1 98.94 73 SER B C 1
ATOM 1509 O O . SER B 1 73 ? 4.918 -19.297 0.351 1 98.94 73 SER B O 1
ATOM 1511 N N . GLU B 1 74 ? 3.258 -20.531 1.213 1 98.88 74 GLU B N 1
ATOM 1512 C CA . GLU B 1 74 ? 4.055 -21.766 1.207 1 98.88 74 GLU B CA 1
ATOM 1513 C C . GLU B 1 74 ? 4.453 -22.156 -0.213 1 98.88 74 GLU B C 1
ATOM 1515 O O . GLU B 1 74 ? 5.605 -22.516 -0.459 1 98.88 74 GLU B O 1
ATOM 1520 N N . LYS B 1 75 ? 3.533 -22.078 -1.083 1 98.81 75 LYS B N 1
ATOM 1521 C CA . LYS B 1 75 ? 3.807 -22.391 -2.484 1 98.81 75 LYS B CA 1
ATOM 1522 C C . LYS B 1 75 ? 4.875 -21.453 -3.053 1 98.81 75 LYS B C 1
ATOM 1524 O O . LYS B 1 75 ? 5.781 -21.906 -3.758 1 98.81 75 LYS B O 1
ATOM 1529 N N . LEU B 1 76 ? 4.809 -20.188 -2.768 1 98.88 76 LEU B N 1
ATOM 1530 C CA . LEU B 1 76 ? 5.789 -19.219 -3.234 1 98.88 76 LEU B CA 1
ATOM 1531 C C . LEU B 1 76 ? 7.168 -19.516 -2.658 1 98.88 76 LEU B C 1
ATOM 1533 O O . LEU B 1 76 ? 8.164 -19.469 -3.379 1 98.88 76 LEU B O 1
ATOM 1537 N N . LYS B 1 77 ? 7.164 -19.828 -1.417 1 98.75 77 LYS B N 1
ATOM 1538 C CA . LYS B 1 77 ? 8.422 -20.188 -0.77 1 98.75 77 LYS B CA 1
ATOM 1539 C C . LYS B 1 77 ? 9.062 -21.406 -1.424 1 98.75 77 LYS B C 1
ATOM 1541 O O . LYS B 1 77 ? 10.258 -21.406 -1.707 1 98.75 77 LYS B O 1
ATOM 1546 N N . GLU B 1 78 ? 8.289 -22.391 -1.667 1 98.69 78 GLU B N 1
ATOM 1547 C CA . GLU B 1 78 ? 8.758 -23.625 -2.273 1 98.69 78 GLU B CA 1
ATOM 1548 C C . GLU B 1 78 ? 9.367 -23.375 -3.65 1 98.69 78 GLU B C 1
ATOM 1550 O O . GLU B 1 78 ? 10.234 -24.125 -4.098 1 98.69 78 GLU B O 1
ATOM 1555 N N . ASN B 1 79 ? 8.953 -22.328 -4.273 1 98.5 79 ASN B N 1
ATOM 1556 C CA . ASN B 1 79 ? 9.414 -22.031 -5.621 1 98.5 79 ASN B CA 1
ATOM 1557 C C . ASN B 1 79 ? 10.359 -20.828 -5.629 1 98.5 79 ASN B C 1
ATOM 1559 O O . ASN B 1 79 ? 10.625 -20.25 -6.688 1 98.5 79 ASN B O 1
ATOM 1563 N N . GLU B 1 80 ? 10.742 -20.344 -4.457 1 98.38 80 GLU B N 1
ATOM 1564 C CA . GLU B 1 80 ? 11.758 -19.312 -4.254 1 98.38 80 GLU B CA 1
ATOM 1565 C C . GLU B 1 80 ? 11.289 -17.969 -4.801 1 98.38 80 GLU B C 1
ATOM 1567 O O . GLU B 1 80 ? 12.086 -17.219 -5.379 1 98.38 80 GLU B O 1
ATOM 1572 N N . ILE B 1 81 ? 10.016 -17.812 -4.762 1 98.75 81 ILE B N 1
ATOM 1573 C CA . ILE B 1 81 ? 9.453 -16.5 -5.094 1 98.75 81 ILE B CA 1
ATOM 1574 C C . ILE B 1 81 ? 9.469 -15.609 -3.861 1 98.75 81 ILE B C 1
ATOM 1576 O O . ILE B 1 81 ? 8.828 -15.906 -2.855 1 98.75 81 ILE B O 1
ATOM 1580 N N . LYS B 1 82 ? 10.211 -14.547 -3.926 1 98.88 82 LYS B N 1
ATOM 1581 C CA . LYS B 1 82 ? 10.406 -13.648 -2.791 1 98.88 82 LYS B CA 1
ATOM 1582 C C . LYS B 1 82 ? 9.148 -12.828 -2.521 1 98.88 82 LYS B C 1
ATOM 1584 O O . LYS B 1 82 ? 8.562 -12.25 -3.441 1 98.88 82 LYS B O 1
ATOM 1589 N N . HIS B 1 83 ? 8.664 -12.898 -1.276 1 98.94 83 HIS B N 1
ATOM 1590 C CA . HIS B 1 83 ? 7.453 -12.203 -0.868 1 98.94 83 HIS B CA 1
ATOM 1591 C C . HIS B 1 83 ? 7.453 -11.922 0.632 1 98.94 83 HIS B C 1
ATOM 1593 O O . HIS B 1 83 ? 8.328 -12.406 1.354 1 98.94 83 HIS B O 1
ATOM 1599 N N . LYS B 1 84 ? 6.652 -11.031 1.066 1 98.88 84 LYS B N 1
ATOM 1600 C CA . LYS B 1 84 ? 6.426 -10.75 2.482 1 98.88 84 LYS B CA 1
ATOM 1601 C C . LYS B 1 84 ? 4.98 -11.047 2.877 1 98.88 84 LYS B C 1
ATOM 1603 O O . LYS B 1 84 ? 4.051 -10.445 2.34 1 98.88 84 LYS B O 1
ATOM 1608 N N . LEU B 1 85 ? 4.793 -12.023 3.682 1 98.88 85 LEU B N 1
ATOM 1609 C CA . LEU B 1 85 ? 3.52 -12.25 4.355 1 98.88 85 LEU B CA 1
ATOM 1610 C C . LEU B 1 85 ? 3.361 -11.297 5.543 1 98.88 85 LEU B C 1
ATOM 1612 O O . LEU B 1 85 ? 4.156 -11.336 6.484 1 98.88 85 LEU B O 1
ATOM 1616 N N . TRP B 1 86 ? 2.354 -10.508 5.512 1 98.81 86 TRP B N 1
ATOM 1617 C CA . TRP B 1 86 ? 2.176 -9.531 6.582 1 98.81 86 TRP B CA 1
ATOM 1618 C C . TRP B 1 86 ? 1.286 -10.094 7.688 1 98.81 86 TRP B C 1
ATOM 1620 O O . TRP B 1 86 ? 0.173 -10.555 7.422 1 98.81 86 TRP B O 1
ATOM 1630 N N . ILE B 1 87 ? 1.811 -10.023 8.836 1 98.56 87 ILE B N 1
ATOM 1631 C CA . ILE B 1 87 ? 1.125 -10.523 10.023 1 98.56 87 ILE B CA 1
ATOM 1632 C C . ILE B 1 87 ? 0.717 -9.352 10.914 1 98.56 87 ILE B C 1
ATOM 1634 O O . ILE B 1 87 ? 1.572 -8.625 11.422 1 98.56 87 ILE B O 1
ATOM 1638 N N . GLU B 1 88 ? -0.632 -9.227 11.062 1 96.88 88 GLU B N 1
ATOM 1639 C CA . GLU B 1 88 ? -1.156 -8.18 11.93 1 96.88 88 GLU B CA 1
ATOM 1640 C C . GLU B 1 88 ? -0.873 -8.484 13.398 1 96.88 88 GLU B C 1
ATOM 1642 O O . GLU B 1 88 ? -1.104 -9.602 13.867 1 96.88 88 GLU B O 1
ATOM 1647 N N . GLN B 1 89 ? -0.237 -7.484 13.992 1 94.81 89 GLN B N 1
ATOM 1648 C CA . GLN B 1 89 ? -0.015 -7.562 15.438 1 94.81 89 GLN B CA 1
ATOM 1649 C C . GLN B 1 89 ? -1.027 -6.711 16.188 1 94.81 89 GLN B C 1
ATOM 1651 O O . GLN B 1 89 ? -1.541 -5.727 15.656 1 94.81 89 GLN B O 1
ATOM 1656 N N . PRO B 1 90 ? -1.459 -7.082 17.391 1 93.06 90 PRO B N 1
ATOM 1657 C CA . PRO B 1 90 ? -0.934 -8.172 18.219 1 93.06 90 PRO B CA 1
ATOM 1658 C C . PRO B 1 90 ? -1.651 -9.492 17.984 1 93.06 90 PRO B C 1
ATOM 1660 O O . PRO B 1 90 ? -1.254 -10.523 18.531 1 93.06 90 PRO B O 1
ATOM 1663 N N . GLU B 1 91 ? -2.686 -9.562 17.141 1 93.38 91 GLU B N 1
ATOM 1664 C CA . GLU B 1 91 ? -3.518 -10.742 16.922 1 93.38 91 GLU B CA 1
ATOM 1665 C C . GLU B 1 91 ? -2.736 -11.852 16.219 1 93.38 91 GLU B C 1
ATOM 1667 O O . GLU B 1 91 ? -3.176 -13 16.172 1 93.38 91 GLU B O 1
ATOM 1672 N N . ASN B 1 92 ? -1.549 -11.516 15.719 1 95.69 92 ASN B N 1
ATOM 1673 C CA . ASN B 1 92 ? -0.708 -12.477 15.016 1 95.69 92 ASN B CA 1
ATOM 1674 C C . ASN B 1 92 ? -1.461 -13.148 13.875 1 95.69 92 ASN B C 1
ATOM 1676 O O . ASN B 1 92 ? -1.464 -14.375 13.766 1 95.69 92 ASN B O 1
ATOM 1680 N N . THR B 1 93 ? -2.098 -12.383 13.047 1 97.06 93 THR B N 1
ATOM 1681 C CA . THR B 1 93 ? -2.941 -12.875 11.961 1 97.06 93 THR B CA 1
ATOM 1682 C C . THR B 1 93 ? -2.383 -12.453 10.609 1 97.06 93 THR B C 1
ATOM 1684 O O . THR B 1 93 ? -2.164 -11.266 10.367 1 97.06 93 THR B O 1
ATOM 1687 N N . PRO B 1 94 ? -2.158 -13.523 9.719 1 98.69 94 PRO B N 1
ATOM 1688 C CA . PRO B 1 94 ? -1.839 -13.141 8.344 1 98.69 94 PRO B CA 1
ATOM 1689 C C . PRO B 1 94 ? -2.986 -12.406 7.652 1 98.69 94 PRO B C 1
ATOM 1691 O O . PRO B 1 94 ? -4.137 -12.844 7.727 1 98.69 94 PRO B O 1
ATOM 1694 N N . THR B 1 95 ? -2.676 -11.336 6.988 1 98.88 95 THR B N 1
ATOM 1695 C CA . THR B 1 95 ? -3.754 -10.539 6.414 1 98.88 95 THR B CA 1
ATOM 1696 C C . THR B 1 95 ? -3.596 -10.43 4.898 1 98.88 95 THR B C 1
ATOM 1698 O O . THR B 1 95 ? -4.586 -10.383 4.168 1 98.88 95 THR B O 1
ATOM 1701 N N . CYS B 1 96 ? -2.352 -10.297 4.418 1 98.94 96 CYS B N 1
ATOM 1702 C CA . CYS B 1 96 ? -2.039 -10.156 3 1 98.94 96 CYS B CA 1
ATOM 1703 C C . CYS B 1 96 ? -0.58 -10.508 2.727 1 98.94 96 CYS B C 1
ATOM 1705 O O . CYS B 1 96 ? 0.183 -10.773 3.656 1 98.94 96 CYS B O 1
ATOM 1707 N N . LEU B 1 97 ? -0.226 -10.641 1.521 1 98.94 97 LEU B N 1
ATOM 1708 C CA . LEU B 1 97 ? 1.179 -10.781 1.156 1 98.94 97 LEU B CA 1
ATOM 1709 C C . LEU B 1 97 ? 1.491 -10 -0.113 1 98.94 97 LEU B C 1
ATOM 1711 O O . LEU B 1 97 ? 0.609 -9.781 -0.946 1 98.94 97 LEU B O 1
ATOM 1715 N N . ALA B 1 98 ? 2.652 -9.453 -0.171 1 98.94 98 ALA B N 1
ATOM 1716 C CA . ALA B 1 98 ? 3.168 -8.773 -1.355 1 98.94 98 ALA B CA 1
ATOM 1717 C C . ALA B 1 98 ? 4.352 -9.531 -1.951 1 98.94 98 ALA B C 1
ATOM 1719 O O . ALA B 1 98 ? 5.277 -9.914 -1.233 1 98.94 98 ALA B O 1
ATOM 1720 N N . ILE B 1 99 ? 4.238 -9.781 -3.184 1 98.94 99 ILE B N 1
ATOM 1721 C CA . ILE B 1 99 ? 5.34 -10.383 -3.93 1 98.94 99 ILE B CA 1
ATOM 1722 C C . ILE B 1 99 ? 6.281 -9.289 -4.426 1 98.94 99 ILE B C 1
ATOM 1724 O O . ILE B 1 99 ? 5.832 -8.242 -4.902 1 98.94 99 ILE B O 1
ATOM 1728 N N . LYS B 1 100 ? 7.555 -9.539 -4.273 1 98.62 100 LYS B N 1
ATOM 1729 C CA . LYS B 1 100 ? 8.5 -8.594 -4.855 1 98.62 100 LYS B CA 1
ATOM 1730 C C . LYS B 1 100 ? 8.203 -8.359 -6.336 1 98.62 100 LYS B C 1
ATOM 1732 O O . LYS B 1 100 ? 7.609 -9.219 -6.996 1 98.62 100 LYS B O 1
ATOM 1737 N N . PRO B 1 101 ? 8.586 -7.176 -6.898 1 98.69 101 PRO B N 1
ATOM 1738 C CA . PRO B 1 101 ? 8.375 -6.988 -8.336 1 98.69 101 PRO B CA 1
ATOM 1739 C C . PRO B 1 101 ? 9.133 -8.008 -9.18 1 98.69 101 PRO B C 1
ATOM 1741 O O . PRO B 1 101 ? 10.305 -8.305 -8.906 1 98.69 101 PRO B O 1
ATOM 1744 N N . TYR B 1 102 ? 8.453 -8.531 -10.195 1 98.56 102 TYR B N 1
ATOM 1745 C CA . TYR B 1 102 ? 9.008 -9.469 -11.164 1 98.56 102 TYR B CA 1
ATOM 1746 C C . TYR B 1 102 ? 8.547 -9.133 -12.578 1 98.56 102 TYR B C 1
ATOM 1748 O O . TYR B 1 102 ? 7.52 -8.469 -12.758 1 98.56 102 TYR B O 1
ATOM 1756 N N . VAL B 1 103 ? 9.406 -9.578 -13.484 1 98 103 VAL B N 1
ATOM 1757 C CA . VAL B 1 103 ? 8.828 -9.711 -14.82 1 98 103 VAL B CA 1
ATOM 1758 C C . VAL B 1 103 ? 7.574 -10.578 -14.766 1 98 103 VAL B C 1
ATOM 1760 O O . VAL B 1 103 ? 7.586 -11.656 -14.164 1 98 103 VAL B O 1
ATOM 1763 N N . LYS B 1 104 ? 6.508 -10.117 -15.328 1 97.56 104 LYS B N 1
ATOM 1764 C CA . LYS B 1 104 ? 5.188 -10.703 -15.148 1 97.56 104 LYS B CA 1
ATOM 1765 C C . LYS B 1 104 ? 5.207 -12.203 -15.445 1 97.56 104 LYS B C 1
ATOM 1767 O O . LYS B 1 104 ? 4.699 -13 -14.656 1 97.56 104 LYS B O 1
ATOM 1772 N N . ASP B 1 105 ? 5.828 -12.641 -16.484 1 95.81 105 ASP B N 1
ATOM 1773 C CA . ASP B 1 105 ? 5.812 -14.023 -16.938 1 95.81 105 ASP B CA 1
ATOM 1774 C C . ASP B 1 105 ? 6.52 -14.938 -15.945 1 95.81 105 ASP B C 1
ATOM 1776 O O . ASP B 1 105 ? 6.246 -16.141 -15.891 1 95.81 105 ASP B O 1
ATOM 1780 N N . ALA B 1 106 ? 7.418 -14.422 -15.18 1 96.69 106 ALA B N 1
ATOM 1781 C CA . ALA B 1 106 ? 8.211 -15.211 -14.234 1 96.69 106 ALA B CA 1
ATOM 1782 C C . ALA B 1 106 ? 7.387 -15.578 -13 1 96.69 106 ALA B C 1
ATOM 1784 O O . ALA B 1 106 ? 7.703 -16.547 -12.305 1 96.69 106 ALA B O 1
ATOM 1785 N N . VAL B 1 107 ? 6.262 -14.859 -12.758 1 98.19 107 VAL B N 1
ATOM 1786 C CA . VAL B 1 107 ? 5.621 -15.039 -11.461 1 98.19 107 VAL B CA 1
ATOM 1787 C C . VAL B 1 107 ? 4.121 -15.266 -11.648 1 98.19 107 VAL B C 1
ATOM 1789 O O . VAL B 1 107 ? 3.449 -15.789 -10.758 1 98.19 107 VAL B O 1
ATOM 1792 N N . HIS B 1 108 ? 3.574 -14.953 -12.781 1 98.12 108 HIS B N 1
ATOM 1793 C CA . HIS B 1 108 ? 2.135 -14.977 -13.023 1 98.12 108 HIS B CA 1
ATOM 1794 C C . HIS B 1 108 ? 1.562 -16.375 -12.797 1 98.12 108 HIS B C 1
ATOM 1796 O O . HIS B 1 108 ? 0.431 -16.516 -12.328 1 98.12 108 HIS B O 1
ATOM 1802 N N . LYS B 1 109 ? 2.258 -17.328 -13.094 1 98.12 109 LYS B N 1
ATOM 1803 C CA . LYS B 1 109 ? 1.787 -18.719 -13.023 1 98.12 109 LYS B CA 1
ATOM 1804 C C . LYS B 1 109 ? 1.415 -19.094 -11.594 1 98.12 109 LYS B C 1
ATOM 1806 O O . LYS B 1 109 ? 0.638 -20.031 -11.375 1 98.12 109 LYS B O 1
ATOM 1811 N N . TYR B 1 110 ? 1.998 -18.422 -10.617 1 98.62 110 TYR B N 1
ATOM 1812 C CA . TYR B 1 110 ? 1.749 -18.781 -9.227 1 98.62 110 TYR B CA 1
ATOM 1813 C C . TYR B 1 110 ? 0.482 -18.109 -8.711 1 98.62 110 TYR B C 1
ATOM 1815 O O . TYR B 1 110 ? -0.042 -18.484 -7.656 1 98.62 110 TYR B O 1
ATOM 1823 N N . VAL B 1 111 ? -0.029 -17.047 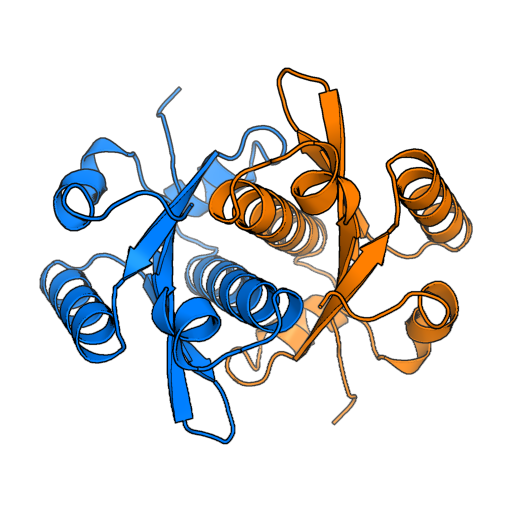-9.477 1 98.69 111 VAL B N 1
ATOM 1824 C CA . VAL B 1 111 ? -1.146 -16.281 -8.945 1 98.69 111 VAL B CA 1
ATOM 1825 C C . VAL B 1 111 ? -2.268 -16.203 -9.977 1 98.69 111 VAL B C 1
ATOM 1827 O O . VAL B 1 111 ? -3.309 -15.594 -9.734 1 98.69 111 VAL B O 1
ATOM 1830 N N . LYS B 1 112 ? -2.148 -16.828 -11.078 1 98.06 112 LYS B N 1
ATOM 1831 C CA . LYS B 1 112 ? -3.062 -16.703 -12.211 1 98.06 112 LYS B CA 1
ATOM 1832 C C . LYS B 1 112 ? -4.441 -17.266 -11.867 1 98.06 112 LYS B C 1
ATOM 1834 O O . LYS B 1 112 ? -5.43 -16.922 -12.523 1 98.06 112 LYS B O 1
ATOM 1839 N N . ASN B 1 113 ? -4.543 -18.094 -10.883 1 98.19 113 ASN B N 1
ATOM 1840 C CA . ASN B 1 113 ? -5.82 -18.688 -10.508 1 98.19 113 ASN B CA 1
ATOM 1841 C C . ASN B 1 113 ? -6.582 -17.812 -9.523 1 98.19 113 ASN B C 1
ATOM 1843 O O . ASN B 1 113 ? -7.734 -18.094 -9.188 1 98.19 113 ASN B O 1
ATOM 1847 N N . LEU B 1 114 ? -5.957 -16.812 -9.039 1 98.62 114 LEU B N 1
ATOM 1848 C CA . LEU B 1 114 ? -6.602 -15.906 -8.102 1 98.62 114 LEU B CA 1
ATOM 1849 C C . LEU B 1 114 ? -7.371 -14.82 -8.844 1 98.62 114 LEU B C 1
ATOM 1851 O O . LEU B 1 114 ? -6.949 -14.375 -9.914 1 98.62 114 LEU B O 1
ATOM 1855 N N . LYS B 1 115 ? -8.414 -14.375 -8.234 1 98.25 115 LYS B N 1
ATOM 1856 C CA . LYS B 1 115 ? -9.258 -13.336 -8.812 1 98.25 115 LYS B CA 1
ATOM 1857 C C . LYS B 1 115 ? -8.781 -11.945 -8.406 1 98.25 115 LYS B C 1
ATOM 1859 O O . LYS B 1 115 ? -8.227 -11.766 -7.316 1 98.25 115 LYS B O 1
ATOM 1864 N N . LEU B 1 116 ? -9.031 -10.977 -9.305 1 98.31 116 LEU B N 1
ATOM 1865 C CA . LEU B 1 116 ? -8.836 -9.578 -8.922 1 98.31 116 LEU B CA 1
ATOM 1866 C C . LEU B 1 116 ? -9.711 -9.211 -7.734 1 98.31 116 LEU B C 1
ATOM 1868 O O . LEU B 1 116 ? -10.867 -9.641 -7.648 1 98.31 116 LEU B O 1
ATOM 1872 N N . LEU B 1 117 ? -9.164 -8.5 -6.844 1 98 117 LEU B N 1
ATOM 1873 C CA . LEU B 1 117 ? -9.977 -8.008 -5.734 1 98 117 LEU B CA 1
ATOM 1874 C C . LEU B 1 117 ? -10.969 -6.953 -6.215 1 98 117 LEU B C 1
ATOM 1876 O O . LEU B 1 117 ? -10.578 -5.977 -6.859 1 98 117 LEU B O 1
ATOM 1880 N N . LYS B 1 118 ? -12.242 -7.156 -5.918 1 91.62 118 LYS B N 1
ATOM 1881 C CA . LYS B 1 118 ? -13.281 -6.254 -6.398 1 91.62 118 LYS B CA 1
ATOM 1882 C C . LYS B 1 118 ? -13.93 -5.504 -5.238 1 91.62 118 LYS B C 1
ATOM 1884 O O . LYS B 1 118 ? -13.984 -6.008 -4.113 1 91.62 118 LYS B O 1
#

Secondary structure (DSSP, 8-state):
---EEEEEEEETHHHHTT---HHHHHHHHHHHHHHHHHHTTT-HHHHHHHHTGGG--EEEEEESSHHHHHHHHHHHHHTT--EEEEEETTTTEEEEEEEPPEEHHHHGGGTTTSPBP-/---EEEEEEEETHHHHTT---HHHHHHHHHHHHHHHHHHTTT-HHHHHHHHTGGG--EEEEEESSHHHHHHHHHHHHHTT--EEEEEETTTTEEEEEEEPPEEHHHHGGGTTTSPBP-

InterPro domains:
  IPR002833 Peptidyl-tRNA 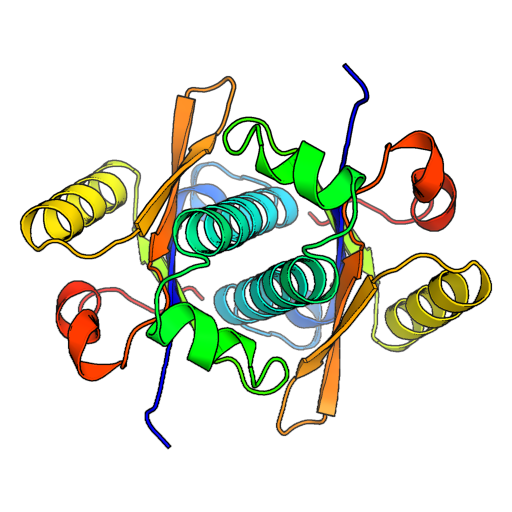hydrolase, PTH2 [PF01981] (5-117)
  IPR023476 Peptidyl-tRNA hydrolase II domain superfamily [G3DSA:3.40.1490.10] (4-117)
  IPR023476 Peptidyl-tRNA hydrolase II domain superfamily [SSF102462] (4-117)
  IPR042237 Putative peptidyl-tRNA hydrolase PTRHD1 [PTHR46194] (2-118)

Radius of gyration: 16.55 Å; Cα contacts (8 Å, |Δi|>4): 450; chains: 2; bounding box: 38×48×43 Å

Sequence (236 aa):
MSNIVQYIVVRSDLRNTLNWPLGAVIAQCCHATAAVMSLHVEDEETQAYLKDLDNMHKVVLEAKDEAALVKLSEKLKENEIKHKLWIEQPENTPTCLAIKPYVKDAVHKYVKNLKLLKMSNIVQYIVVRSDLRNTLNWPLGAVIAQCCHATAAVMSLHVEDEETQAYLKDLDNMHKVVLEAKDEAALVKLSEKLKENEIKHKLWIEQPENTPTCLAIKPYVKDAVHKYVKNLKLLK

Foldseek 3Di:
DQQKEKEKEFAPCVCVPVNDDPVVRVVQRVVFVVVLLVVCVVPPQSVVQVVCVVPYHYFYFYDHDQVRQVVLVVVCVVVVFRKDFGADPPVRGGGMMMTRIDRCVVCCVSCVPTGGDD/DQQKEKEKEFAPCVCVPVNPDPVVRVVQRVVFVVVLLVVCVVPPQSVVQVVPVVPYHYFYFYDHDQVSQVVLVVVCVVVVFRKDFGADPPVRGGGMMMTRIDRCVVCCVSCVPTGGDD